Protein AF-A0A553KJ89-F1 (afdb_monomer_lite)

Radius of gyration: 24.21 Å; chains: 1; bounding box: 49×72×68 Å

Secondary structure (DSSP, 8-state):
-----HHHHHHHHHHHHS-HHHH-TTHHHHHHHH--SS--HHHHHHHHHHT-GGG-TTTSHHHHHHHHHHH---HHHHHHHHHHHHHHHHHHHHHS-TT-HHHHHHTSS-TTHHHHHHHHH-HHHHHHHHHHHHHHHHHHHHSS-B-TT--SEEEE-TT-BEEEEE-GGG-EEEE---BGGGTB---EEEEEETTEEEEEEHHHHHHHHHHHTT----TTHHHHHHHHHHHHHHHHHTPPPPSSEEEEEEE-TTTSSEEEEEEE--

Structure (mmCIF, N/CA/C/O backbone):
data_AF-A0A553KJ89-F1
#
_entry.id   AF-A0A553KJ89-F1
#
loop_
_atom_site.group_PDB
_atom_site.id
_atom_site.type_symbol
_atom_site.label_atom_id
_atom_site.label_alt_id
_atom_site.label_comp_id
_atom_site.label_asym_id
_atom_site.label_entity_id
_atom_site.label_seq_id
_atom_site.pdbx_PDB_ins_code
_atom_site.Cartn_x
_atom_site.Cartn_y
_atom_site.Cartn_z
_atom_site.occupancy
_atom_site.B_iso_or_equiv
_atom_site.auth_seq_id
_atom_site.auth_comp_id
_atom_site.auth_asym_id
_atom_site.auth_atom_id
_atom_site.pdbx_PDB_model_num
ATOM 1 N N . MET A 1 1 ? 23.022 -41.371 -9.766 1.00 32.91 1 MET A N 1
ATOM 2 C CA . MET A 1 1 ? 22.234 -40.529 -10.686 1.00 32.91 1 MET A CA 1
ATOM 3 C C . MET A 1 1 ? 20.777 -40.728 -10.302 1.00 32.91 1 MET A C 1
ATOM 5 O O . MET A 1 1 ? 20.275 -41.803 -10.598 1.00 32.91 1 MET A O 1
ATOM 9 N N . PRO A 1 2 ? 20.145 -39.833 -9.525 1.00 34.81 2 PRO A N 1
ATOM 10 C CA . PRO A 1 2 ? 18.720 -39.955 -9.252 1.00 34.81 2 PRO A CA 1
ATOM 11 C C . PRO A 1 2 ? 17.927 -39.348 -10.417 1.00 34.81 2 PRO A C 1
ATOM 13 O O . PRO A 1 2 ? 18.267 -38.271 -10.908 1.00 34.81 2 PRO A O 1
ATOM 16 N N . ASP A 1 3 ? 16.912 -40.082 -10.865 1.00 43.81 3 ASP A N 1
ATOM 17 C CA . ASP A 1 3 ? 15.979 -39.692 -11.918 1.00 43.81 3 ASP A CA 1
ATOM 18 C C . ASP A 1 3 ? 15.230 -38.408 -11.543 1.00 43.81 3 ASP A C 1
ATOM 20 O O . ASP A 1 3 ? 14.483 -38.357 -10.564 1.00 43.81 3 ASP A O 1
ATOM 24 N N . VAL A 1 4 ? 15.429 -37.371 -12.355 1.00 40.88 4 VAL A N 1
ATOM 25 C CA . VAL A 1 4 ? 14.677 -36.114 -12.314 1.00 40.88 4 VAL A CA 1
ATOM 26 C C . VAL A 1 4 ? 13.237 -36.430 -12.719 1.00 40.88 4 VAL A C 1
ATOM 28 O O . VAL A 1 4 ? 12.947 -36.740 -13.876 1.00 40.88 4 VAL A O 1
ATOM 31 N N . SER A 1 5 ? 12.337 -36.423 -11.736 1.00 43.78 5 SER A N 1
ATOM 32 C CA . SER A 1 5 ? 10.932 -36.792 -11.907 1.00 43.78 5 SER A CA 1
ATOM 33 C C . SER A 1 5 ? 10.232 -35.897 -12.944 1.00 43.78 5 SER A C 1
ATOM 35 O O . SER A 1 5 ? 10.432 -34.683 -12.984 1.00 43.78 5 SER A O 1
ATOM 37 N N . SER A 1 6 ? 9.367 -36.483 -13.782 1.00 51.34 6 SER A N 1
ATOM 38 C CA . SER A 1 6 ? 8.673 -35.769 -14.874 1.00 51.34 6 SER A CA 1
ATOM 39 C C . SER A 1 6 ? 7.827 -34.561 -14.424 1.00 51.34 6 SER A C 1
ATOM 41 O O . SER A 1 6 ? 7.509 -33.695 -15.241 1.00 51.34 6 SER A O 1
ATOM 43 N N . GLY A 1 7 ? 7.524 -34.454 -13.123 1.00 40.41 7 GLY A N 1
ATOM 44 C CA . GLY A 1 7 ? 6.861 -33.295 -12.525 1.00 40.41 7 GLY A CA 1
ATOM 45 C C . GLY A 1 7 ? 7.721 -32.027 -12.526 1.00 40.41 7 GLY A C 1
ATOM 46 O O . GLY A 1 7 ? 7.190 -30.943 -12.756 1.00 40.41 7 GLY A O 1
ATOM 47 N N . GLU A 1 8 ? 9.043 -32.142 -12.368 1.00 43.28 8 GLU A N 1
ATOM 48 C CA . GLU A 1 8 ? 9.957 -30.989 -12.417 1.00 43.28 8 GLU A CA 1
ATOM 49 C C . GLU A 1 8 ? 10.088 -30.440 -13.845 1.00 43.28 8 GLU A C 1
ATOM 51 O O . GLU A 1 8 ? 10.077 -29.228 -14.054 1.00 43.28 8 GLU A O 1
ATOM 56 N N . LEU A 1 9 ? 10.097 -31.317 -14.855 1.00 47.72 9 LEU A N 1
ATOM 57 C CA . LEU A 1 9 ? 10.074 -30.925 -16.270 1.00 47.72 9 LEU A CA 1
ATOM 58 C C . LEU A 1 9 ? 8.750 -30.252 -16.669 1.00 47.72 9 LEU A C 1
ATOM 60 O O . LEU A 1 9 ? 8.758 -29.291 -17.441 1.00 47.72 9 LEU A O 1
ATOM 64 N N . GLY A 1 10 ? 7.621 -30.715 -16.122 1.00 43.38 10 GLY A N 1
ATOM 65 C CA . GLY A 1 10 ? 6.316 -30.071 -16.292 1.00 43.38 10 GLY A CA 1
ATOM 66 C C . GLY A 1 10 ? 6.264 -28.688 -15.641 1.00 43.38 10 GLY A C 1
ATOM 67 O O . GLY A 1 10 ? 5.845 -27.724 -16.280 1.00 43.38 10 GLY A O 1
ATOM 68 N N . ALA A 1 11 ? 6.770 -28.567 -14.411 1.00 44.66 11 ALA A N 1
ATOM 69 C CA . ALA A 1 11 ? 6.865 -27.296 -13.700 1.00 44.66 11 ALA A CA 1
ATOM 70 C C . ALA A 1 11 ? 7.756 -26.293 -14.443 1.00 44.66 11 ALA A C 1
ATOM 72 O O . ALA A 1 11 ? 7.337 -25.161 -14.646 1.00 44.66 11 ALA A O 1
ATOM 73 N N . ILE A 1 12 ? 8.929 -26.702 -14.942 1.00 48.34 12 ILE A N 1
ATOM 74 C CA . ILE A 1 12 ? 9.814 -25.843 -15.754 1.00 48.34 12 ILE A CA 1
ATOM 75 C C . ILE A 1 12 ? 9.114 -25.382 -17.040 1.00 48.34 12 ILE A C 1
ATOM 77 O O . ILE A 1 12 ? 9.260 -24.230 -17.449 1.00 48.34 12 ILE A O 1
ATOM 81 N N . ARG A 1 13 ? 8.324 -26.253 -17.679 1.00 47.91 13 ARG A N 1
ATOM 82 C CA . ARG A 1 13 ? 7.550 -25.903 -18.879 1.00 47.91 13 ARG A CA 1
ATOM 83 C C . ARG A 1 13 ? 6.436 -24.899 -18.570 1.00 47.91 13 ARG A C 1
ATOM 85 O O . ARG A 1 13 ? 6.219 -23.993 -19.366 1.00 47.91 13 ARG A O 1
ATOM 92 N N . HIS A 1 14 ? 5.790 -25.012 -17.410 1.00 51.03 14 HIS A N 1
ATOM 93 C CA . HIS A 1 14 ? 4.827 -24.023 -16.926 1.00 51.03 14 HIS A CA 1
ATOM 94 C C . HIS A 1 14 ? 5.495 -22.717 -16.476 1.00 51.03 14 HIS A C 1
ATOM 96 O O . HIS A 1 14 ? 4.975 -21.652 -16.781 1.00 51.03 14 HIS A O 1
ATOM 102 N N . PHE A 1 15 ? 6.677 -22.760 -15.856 1.00 46.16 15 PHE A N 1
ATOM 103 C CA . PHE A 1 15 ? 7.457 -21.566 -15.517 1.00 46.16 15 PHE A CA 1
ATOM 104 C C . PHE A 1 15 ? 7.936 -20.802 -16.753 1.00 46.16 15 PHE A C 1
ATOM 106 O O . PHE A 1 15 ? 8.012 -19.588 -16.695 1.00 46.16 15 PHE A O 1
ATOM 113 N N . ARG A 1 16 ? 8.197 -21.475 -17.883 1.00 44.69 16 ARG A N 1
ATOM 114 C CA . ARG A 1 16 ? 8.466 -20.797 -19.166 1.00 44.69 16 ARG A CA 1
ATOM 115 C C . ARG A 1 16 ? 7.241 -20.093 -19.756 1.00 44.69 16 ARG A C 1
ATOM 117 O O . ARG A 1 16 ? 7.414 -19.179 -20.547 1.00 44.69 16 ARG A O 1
ATOM 124 N N . LEU A 1 17 ? 6.029 -20.537 -19.412 1.00 51.62 17 LEU A N 1
ATOM 125 C CA . LEU A 1 17 ? 4.780 -19.874 -19.813 1.00 51.62 17 LEU A CA 1
ATOM 126 C C . LEU A 1 17 ? 4.448 -18.686 -18.901 1.00 51.62 17 LEU A C 1
ATOM 128 O O . LEU A 1 17 ? 3.744 -17.769 -19.316 1.00 51.62 17 LEU A O 1
ATOM 132 N N . PHE A 1 18 ? 4.945 -18.698 -17.663 1.00 47.19 18 PHE A N 1
ATOM 133 C CA . PHE A 1 18 ? 4.939 -17.527 -16.801 1.00 47.19 18 PHE A CA 1
ATOM 134 C C . PHE A 1 18 ? 6.076 -16.610 -17.227 1.00 47.19 18 PHE A C 1
ATOM 136 O O . PHE A 1 18 ? 7.204 -16.785 -16.786 1.00 47.19 18 PHE A O 1
ATOM 143 N N . ASP A 1 19 ? 5.777 -15.626 -18.069 1.00 45.69 19 ASP A N 1
ATOM 144 C CA . ASP A 1 19 ? 6.703 -14.525 -18.302 1.00 45.69 19 ASP A CA 1
ATOM 145 C C . ASP A 1 19 ? 6.958 -13.818 -16.953 1.00 45.69 19 ASP A C 1
ATOM 147 O O . ASP A 1 19 ? 6.041 -13.174 -16.411 1.00 45.69 19 ASP A O 1
ATOM 151 N N . PRO A 1 20 ? 8.157 -13.966 -16.353 1.00 43.06 20 PRO A N 1
ATOM 152 C CA . PRO A 1 20 ? 8.472 -13.295 -15.103 1.00 43.06 20 PRO A CA 1
ATOM 153 C C . PRO A 1 20 ? 8.380 -11.778 -15.283 1.00 43.06 20 PRO A C 1
ATOM 155 O O . PRO A 1 20 ? 8.100 -11.090 -14.306 1.00 43.06 20 PRO A O 1
ATOM 158 N N . GLY A 1 21 ? 8.496 -11.260 -16.510 1.00 42.44 21 GLY A N 1
ATOM 159 C CA . GLY A 1 21 ? 8.278 -9.863 -16.858 1.00 42.44 21 GLY A CA 1
ATOM 160 C C . GLY A 1 21 ? 6.879 -9.385 -16.509 1.00 42.44 21 GLY A C 1
ATOM 161 O O . GLY A 1 21 ? 6.742 -8.339 -15.894 1.00 42.44 21 GLY A O 1
ATOM 162 N N . ASN A 1 22 ? 5.837 -10.184 -16.746 1.00 40.06 22 ASN A N 1
ATOM 163 C CA . ASN A 1 22 ? 4.450 -9.802 -16.446 1.00 40.06 22 ASN A CA 1
ATOM 164 C C . ASN A 1 22 ? 4.096 -9.827 -14.949 1.00 40.06 22 ASN A C 1
ATOM 166 O O . ASN A 1 22 ? 3.065 -9.292 -14.535 1.00 40.06 22 ASN A O 1
ATOM 170 N N . THR A 1 23 ? 4.934 -10.451 -14.119 1.00 40.16 23 THR A N 1
ATOM 171 C CA . THR A 1 23 ? 4.720 -10.580 -12.665 1.00 40.16 23 THR A CA 1
ATOM 172 C C . THR A 1 23 ? 5.810 -9.914 -11.818 1.00 40.16 23 THR A C 1
ATOM 174 O O . THR A 1 23 ? 5.635 -9.748 -10.607 1.00 40.16 23 THR A O 1
ATOM 177 N N . SER A 1 24 ? 6.907 -9.475 -12.439 1.00 45.75 24 SER A N 1
ATOM 178 C CA . SER A 1 24 ? 8.027 -8.791 -11.800 1.00 45.75 24 SER A CA 1
ATOM 179 C C . SER A 1 24 ? 7.659 -7.363 -11.404 1.00 45.75 24 SER A C 1
ATOM 181 O O . SER A 1 24 ? 6.956 -6.640 -12.099 1.00 45.75 24 SER A O 1
ATOM 183 N N . VAL A 1 25 ? 8.202 -6.899 -10.279 1.00 52.50 25 VAL A N 1
ATOM 184 C CA . VAL A 1 25 ? 8.129 -5.481 -9.875 1.00 52.50 25 VAL A CA 1
ATOM 185 C C . VAL A 1 25 ? 8.972 -4.592 -10.811 1.00 52.50 25 VAL A C 1
ATOM 187 O O . VAL A 1 25 ? 8.823 -3.375 -10.807 1.00 52.50 25 VAL A O 1
ATOM 190 N N . SER A 1 26 ? 9.814 -5.211 -11.642 1.00 62.53 26 SER A N 1
ATOM 191 C CA . SER A 1 26 ? 10.756 -4.595 -12.573 1.00 62.53 26 SER A CA 1
ATOM 192 C C . SER A 1 26 ? 10.464 -5.003 -14.027 1.00 62.53 26 SER A C 1
ATOM 194 O O . SER A 1 26 ? 11.392 -5.290 -14.775 1.00 62.53 26 SER A O 1
ATOM 196 N N . ILE A 1 27 ? 9.191 -5.014 -14.444 1.00 66.81 27 ILE A N 1
ATOM 197 C CA . ILE A 1 27 ? 8.757 -5.321 -15.831 1.00 66.81 27 ILE A CA 1
ATOM 198 C C . ILE A 1 27 ? 9.583 -4.549 -16.866 1.00 66.81 27 ILE A C 1
ATOM 200 O O . ILE A 1 27 ? 10.001 -5.092 -17.879 1.00 66.81 27 ILE A O 1
ATOM 204 N N . VAL A 1 28 ? 9.867 -3.275 -16.585 1.00 70.62 28 VAL A N 1
ATOM 205 C CA . VAL A 1 28 ? 10.648 -2.427 -17.490 1.00 70.62 28 VAL A CA 1
ATOM 206 C C . VAL A 1 28 ? 12.117 -2.836 -17.531 1.00 70.62 28 VAL A C 1
ATOM 208 O O . VAL A 1 28 ? 12.717 -2.806 -18.597 1.00 70.62 28 VAL A O 1
ATOM 211 N N . ASP A 1 29 ? 12.710 -3.232 -16.402 1.00 70.62 29 ASP A N 1
ATOM 212 C CA . ASP A 1 29 ? 14.097 -3.713 -16.409 1.00 70.62 29 ASP A CA 1
ATOM 213 C C . ASP A 1 29 ? 14.198 -5.056 -17.121 1.00 70.62 29 ASP A C 1
ATOM 215 O O . ASP A 1 29 ? 15.173 -5.299 -17.825 1.00 70.62 29 ASP A O 1
ATOM 219 N N . ASP A 1 30 ? 13.178 -5.899 -16.962 1.00 70.88 30 ASP A N 1
ATOM 220 C CA . ASP A 1 30 ? 13.082 -7.170 -17.659 1.00 70.88 30 ASP A CA 1
ATOM 221 C C . ASP A 1 30 ? 12.923 -6.949 -19.164 1.00 70.88 30 ASP A C 1
ATOM 223 O O . ASP A 1 30 ? 13.699 -7.491 -19.936 1.00 70.88 30 ASP A O 1
ATOM 227 N N . PHE A 1 31 ? 12.053 -6.032 -19.593 1.00 72.81 31 PHE A N 1
ATOM 228 C CA . PHE A 1 31 ? 11.966 -5.618 -20.993 1.00 72.81 31 PHE A CA 1
ATOM 229 C C . PHE A 1 31 ? 13.299 -5.050 -21.512 1.00 72.81 31 PHE A C 1
ATOM 231 O O . PHE A 1 31 ? 13.753 -5.415 -22.592 1.00 72.81 31 PHE A O 1
ATOM 238 N N . ILE A 1 32 ? 13.978 -4.185 -20.751 1.00 74.62 32 ILE A N 1
ATOM 239 C CA . ILE A 1 32 ? 15.279 -3.616 -21.145 1.00 74.62 32 ILE A CA 1
ATOM 240 C C . ILE A 1 32 ? 16.325 -4.723 -21.334 1.00 74.62 32 ILE A C 1
ATOM 242 O O . ILE A 1 32 ? 17.083 -4.699 -22.306 1.00 74.62 32 ILE A O 1
ATOM 246 N N . LEU A 1 33 ? 16.387 -5.675 -20.401 1.00 72.31 33 LEU A N 1
ATOM 247 C CA . LEU A 1 33 ? 17.417 -6.710 -20.357 1.00 72.31 33 LEU A CA 1
ATOM 248 C C . LEU A 1 33 ? 17.126 -7.896 -21.254 1.00 72.31 33 LEU A C 1
ATOM 250 O O . LEU A 1 33 ? 18.049 -8.423 -21.871 1.00 72.31 33 LEU A O 1
ATOM 254 N N . ASN A 1 34 ? 15.879 -8.337 -21.287 1.00 67.62 34 ASN A N 1
ATOM 255 C CA . ASN A 1 34 ? 15.433 -9.584 -21.885 1.00 67.62 34 ASN A CA 1
ATOM 256 C C . ASN A 1 34 ? 14.646 -9.378 -23.178 1.00 67.62 34 ASN A C 1
ATOM 258 O O . ASN A 1 34 ? 14.699 -10.258 -24.034 1.00 67.62 34 ASN A O 1
ATOM 262 N N . GLY A 1 35 ? 14.069 -8.193 -23.388 1.00 71.00 35 GLY A N 1
ATOM 263 C CA . GLY A 1 35 ? 13.145 -7.950 -24.488 1.00 71.00 35 GLY A CA 1
ATOM 264 C C . GLY A 1 35 ? 11.839 -8.685 -24.233 1.00 71.00 35 GLY A C 1
ATOM 265 O O . GLY A 1 35 ? 11.388 -8.755 -23.090 1.00 71.00 35 GLY A O 1
ATOM 266 N N . ASP A 1 36 ? 11.252 -9.243 -25.284 1.00 64.62 36 ASP A N 1
ATOM 267 C CA . ASP A 1 36 ? 10.122 -10.146 -25.132 1.00 64.62 36 ASP A CA 1
ATOM 268 C C . ASP A 1 36 ? 10.587 -11.601 -24.982 1.00 64.62 36 ASP A C 1
ATOM 270 O O . ASP A 1 36 ? 11.306 -12.134 -25.827 1.00 64.62 36 ASP A O 1
ATOM 274 N N . MET A 1 37 ? 10.172 -12.250 -23.893 1.00 61.25 37 MET A N 1
ATOM 275 C CA . MET A 1 37 ? 10.398 -13.681 -23.663 1.00 61.25 37 MET A CA 1
ATOM 276 C C . MET A 1 37 ? 9.203 -14.542 -24.103 1.00 61.25 37 MET A C 1
ATOM 278 O O . MET A 1 37 ? 9.308 -15.770 -24.096 1.00 61.25 37 MET A O 1
ATOM 282 N N . SER A 1 38 ? 8.085 -13.915 -24.487 1.00 59.66 38 SER A N 1
ATOM 283 C CA . SER A 1 38 ? 6.824 -14.578 -24.825 1.00 59.66 38 SER A CA 1
ATOM 284 C C . SER A 1 38 ? 6.649 -14.896 -26.320 1.00 59.66 38 SER A C 1
ATOM 286 O O . SER A 1 38 ? 5.862 -15.784 -26.653 1.00 59.66 38 SER A O 1
ATOM 288 N N . GLY A 1 39 ? 7.439 -14.275 -27.204 1.00 60.38 39 GLY A N 1
ATOM 289 C CA . GLY A 1 39 ? 7.447 -14.527 -28.651 1.00 60.38 39 GLY A CA 1
ATOM 290 C C . GLY A 1 39 ? 6.460 -13.671 -29.460 1.00 60.38 39 GLY A C 1
ATOM 291 O O . GLY A 1 39 ? 6.118 -14.034 -30.583 1.00 60.38 39 GLY A O 1
ATOM 292 N N . ASP A 1 40 ? 5.979 -12.569 -28.896 1.00 72.44 40 ASP A N 1
ATOM 293 C CA . ASP A 1 40 ? 5.243 -11.497 -29.555 1.00 72.44 40 ASP A CA 1
ATOM 294 C C . ASP A 1 40 ? 6.166 -10.647 -30.452 1.00 72.44 40 ASP A C 1
ATOM 296 O O . ASP A 1 40 ? 6.964 -9.813 -30.004 1.00 72.44 40 ASP A O 1
ATOM 300 N N . GLU A 1 41 ? 5.996 -10.824 -31.764 1.00 72.25 41 GLU A N 1
ATOM 301 C CA . GLU A 1 41 ? 6.756 -10.121 -32.800 1.00 72.25 41 GLU A CA 1
ATOM 302 C C . GLU A 1 41 ? 6.648 -8.590 -32.699 1.00 72.25 41 GLU A C 1
ATOM 304 O O . GLU A 1 41 ? 7.588 -7.884 -33.069 1.00 72.25 41 GLU A O 1
ATOM 309 N N . GLN A 1 42 ? 5.534 -8.043 -32.198 1.00 71.94 42 GLN A N 1
ATOM 310 C CA . GLN A 1 42 ? 5.368 -6.589 -32.084 1.00 71.94 42 GLN A CA 1
ATOM 311 C C . GLN A 1 42 ? 6.249 -6.016 -30.973 1.00 71.94 42 GLN A C 1
ATOM 313 O O . GLN A 1 42 ? 6.868 -4.960 -31.136 1.00 71.94 42 GLN A O 1
ATOM 318 N N . VAL A 1 43 ? 6.334 -6.728 -29.850 1.00 68.88 43 VAL A N 1
ATOM 319 C CA . VAL A 1 43 ? 7.137 -6.330 -28.691 1.00 68.88 43 VAL A CA 1
ATOM 320 C C . VAL A 1 43 ? 8.626 -6.512 -28.989 1.00 68.88 43 VAL A C 1
ATOM 322 O O . VAL A 1 43 ? 9.431 -5.642 -28.648 1.00 68.88 43 VAL A O 1
ATOM 325 N N . GLU A 1 44 ? 8.998 -7.579 -29.700 1.00 72.06 44 GLU A N 1
ATOM 326 C CA . GLU A 1 44 ? 10.372 -7.816 -30.158 1.00 72.06 44 GLU A CA 1
ATOM 327 C C . GLU A 1 44 ? 10.850 -6.741 -31.151 1.00 72.06 44 GLU A C 1
ATOM 329 O O . GLU A 1 44 ? 11.976 -6.235 -31.045 1.00 72.06 44 GLU A O 1
ATOM 334 N N . GLN A 1 45 ? 9.988 -6.328 -32.085 1.00 74.56 45 GLN A N 1
ATOM 335 C CA . GLN A 1 45 ? 10.280 -5.227 -33.005 1.00 74.56 45 GLN A CA 1
ATOM 336 C C . GLN A 1 45 ? 10.435 -3.896 -32.265 1.00 74.56 45 GLN A C 1
ATOM 338 O O . GLN A 1 45 ? 11.373 -3.149 -32.547 1.00 74.56 45 GLN A O 1
ATOM 343 N N . LEU A 1 46 ? 9.566 -3.608 -31.293 1.00 73.50 46 LEU A N 1
ATOM 344 C CA . LEU A 1 46 ? 9.640 -2.392 -30.483 1.00 73.50 46 LEU A CA 1
ATOM 345 C C . LEU A 1 46 ? 10.913 -2.356 -29.625 1.00 73.50 46 LEU A C 1
ATOM 347 O O . LEU A 1 46 ? 11.588 -1.327 -29.556 1.00 73.50 46 LEU A O 1
ATOM 351 N N . HIS A 1 47 ? 11.298 -3.486 -29.024 1.00 76.88 47 HIS A N 1
ATOM 352 C CA . HIS A 1 47 ? 12.574 -3.613 -28.315 1.00 76.88 47 HIS A CA 1
ATOM 353 C C . HIS A 1 47 ? 13.755 -3.366 -29.250 1.00 76.88 47 HIS A C 1
ATOM 355 O O . HIS A 1 47 ? 14.610 -2.538 -28.943 1.00 76.88 47 HIS A O 1
ATOM 361 N N . SER A 1 48 ? 13.756 -4.004 -30.421 1.00 75.81 48 SER A N 1
ATOM 362 C CA . SER A 1 48 ? 14.818 -3.864 -31.420 1.00 75.81 48 SER A CA 1
ATOM 363 C C . SER A 1 48 ? 14.939 -2.442 -31.969 1.00 75.81 48 SER A C 1
ATOM 365 O O . SER A 1 48 ? 16.041 -2.022 -32.309 1.00 75.81 48 SER A O 1
ATOM 367 N N . GLN A 1 49 ? 13.841 -1.685 -32.043 1.00 76.88 49 GLN A N 1
ATOM 368 C CA . GLN A 1 49 ? 13.853 -0.274 -32.443 1.00 76.88 49 GLN A CA 1
ATOM 369 C C . GLN A 1 49 ? 14.515 0.622 -31.386 1.00 76.88 49 GLN A C 1
ATOM 371 O O . GLN A 1 49 ? 15.336 1.467 -31.734 1.00 76.88 49 GLN A O 1
ATOM 376 N N . ILE A 1 50 ? 14.200 0.421 -30.102 1.00 71.75 50 ILE A N 1
ATOM 377 C CA . ILE A 1 50 ? 14.734 1.234 -28.992 1.00 71.75 50 ILE A CA 1
ATOM 378 C C . ILE A 1 50 ? 16.173 0.816 -28.639 1.00 71.75 50 ILE A C 1
ATOM 380 O O . ILE A 1 50 ? 17.043 1.646 -28.364 1.00 71.75 50 ILE A O 1
ATOM 384 N N . PHE A 1 51 ? 16.455 -0.484 -28.646 1.00 72.31 51 PHE A N 1
ATOM 385 C CA . PHE A 1 51 ? 17.729 -1.087 -28.246 1.00 72.31 51 PHE A CA 1
ATOM 386 C C . PHE A 1 51 ? 18.444 -1.741 -29.432 1.00 72.31 51 PHE A C 1
ATOM 388 O O . PHE A 1 51 ? 18.968 -2.851 -29.337 1.00 72.31 51 PHE A O 1
ATOM 395 N N . ASN A 1 52 ? 18.482 -1.028 -30.558 1.00 69.81 52 ASN A N 1
ATOM 396 C CA . ASN A 1 52 ? 19.201 -1.452 -31.750 1.00 69.81 52 ASN A CA 1
ATOM 397 C C . ASN A 1 52 ? 20.727 -1.547 -31.520 1.00 69.81 52 ASN A C 1
ATOM 399 O O . ASN A 1 52 ? 21.279 -1.078 -30.519 1.00 69.81 52 ASN A O 1
ATOM 403 N N . ASN A 1 53 ? 21.434 -2.137 -32.489 1.00 64.19 53 ASN A N 1
ATOM 404 C CA . ASN A 1 53 ? 22.891 -2.305 -32.429 1.00 64.19 53 ASN A CA 1
ATOM 405 C C . ASN A 1 53 ? 23.664 -0.968 -32.367 1.00 64.19 53 ASN A C 1
ATOM 407 O O . ASN A 1 53 ? 24.836 -0.978 -31.997 1.00 64.19 53 ASN A O 1
ATOM 411 N N . ASP A 1 54 ? 23.028 0.170 -32.669 1.00 60.00 54 ASP A N 1
ATOM 412 C CA . ASP A 1 54 ? 23.665 1.496 -32.646 1.00 60.00 54 ASP A CA 1
ATOM 413 C C . ASP A 1 54 ? 23.892 2.018 -31.221 1.00 60.00 54 ASP A C 1
ATOM 415 O O . ASP A 1 54 ? 24.746 2.872 -30.983 1.00 60.00 54 ASP A O 1
ATOM 419 N N . LEU A 1 55 ? 23.154 1.489 -30.241 1.00 56.97 55 LEU A N 1
ATOM 420 C CA . LEU A 1 55 ? 23.364 1.795 -28.824 1.00 56.97 55 LEU A CA 1
ATOM 421 C C . LEU A 1 55 ? 24.730 1.275 -28.338 1.00 56.97 55 LEU A C 1
ATOM 423 O O . LEU A 1 55 ? 25.315 1.799 -27.387 1.00 56.97 55 LEU A O 1
ATOM 427 N N . ASP A 1 56 ? 25.258 0.259 -29.016 1.00 58.25 56 AS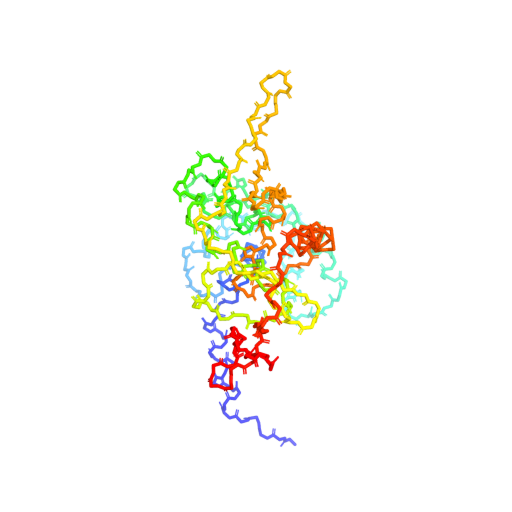P A N 1
ATOM 428 C CA . ASP A 1 56 ? 26.511 -0.400 -28.695 1.00 58.25 56 ASP A CA 1
ATOM 429 C C . ASP A 1 56 ? 27.669 0.180 -29.521 1.00 58.25 56 ASP A C 1
ATOM 431 O O . ASP A 1 56 ? 28.321 -0.503 -30.312 1.00 58.25 56 ASP A O 1
ATOM 435 N N . MET A 1 57 ? 27.970 1.465 -29.290 1.00 56.19 57 MET A N 1
ATOM 436 C CA . MET A 1 57 ? 29.131 2.172 -29.871 1.00 56.19 57 MET A CA 1
ATOM 437 C C . MET A 1 57 ? 30.488 1.502 -29.545 1.00 56.19 57 MET A C 1
ATOM 439 O O . MET A 1 57 ? 31.529 1.936 -30.031 1.00 56.19 57 MET A O 1
ATOM 443 N N . LEU A 1 58 ? 30.489 0.452 -28.713 1.00 55.75 58 LEU A N 1
ATOM 444 C CA . LEU A 1 58 ? 31.636 -0.359 -28.304 1.00 55.75 58 LEU A CA 1
ATOM 445 C C . LEU A 1 58 ? 31.575 -1.794 -28.875 1.00 55.75 58 LEU A C 1
ATOM 447 O O . LEU A 1 58 ? 31.997 -2.737 -28.209 1.00 55.75 58 LEU A O 1
ATOM 451 N N . PHE A 1 59 ? 31.073 -1.976 -30.103 1.00 58.69 59 PHE A N 1
ATOM 452 C CA . PHE A 1 59 ? 31.099 -3.260 -30.828 1.00 58.69 59 PHE A CA 1
ATOM 453 C C . PHE A 1 59 ? 30.432 -4.436 -30.084 1.00 58.69 59 PHE A C 1
ATOM 455 O O . PHE A 1 59 ? 30.994 -5.528 -29.987 1.00 58.69 59 PHE A O 1
ATOM 462 N N . GLY A 1 60 ? 29.221 -4.253 -29.558 1.00 63.25 60 GLY A N 1
ATOM 463 C CA . GLY A 1 60 ? 28.494 -5.358 -28.916 1.00 63.25 60 GLY A CA 1
ATOM 464 C C . GLY A 1 60 ? 28.863 -5.592 -27.443 1.00 63.25 60 GLY A C 1
ATOM 465 O O . GLY A 1 60 ? 28.583 -6.668 -26.909 1.00 63.25 60 GLY A O 1
ATOM 466 N N . PHE A 1 61 ? 29.499 -4.620 -26.781 1.00 69.12 61 PHE A N 1
ATOM 467 C CA . PHE A 1 61 ? 29.862 -4.655 -25.364 1.00 69.12 61 PHE A CA 1
ATOM 468 C C . PHE A 1 61 ? 28.655 -4.930 -24.459 1.00 69.12 61 PHE A C 1
ATOM 470 O O . PHE A 1 61 ? 28.699 -5.825 -23.611 1.00 69.12 61 PHE A O 1
ATOM 477 N N . PHE A 1 62 ? 27.558 -4.201 -24.651 1.00 68.50 62 PHE A N 1
ATOM 478 C CA . PHE A 1 62 ? 26.352 -4.361 -23.843 1.00 68.50 62 PHE A CA 1
ATOM 479 C C . PHE A 1 62 ? 25.626 -5.657 -24.169 1.00 68.50 62 PHE A C 1
ATOM 481 O O . PHE A 1 62 ? 25.227 -6.374 -23.252 1.00 68.50 62 PHE A O 1
ATOM 488 N N . LYS A 1 63 ? 25.537 -6.020 -25.452 1.00 71.38 63 LYS A N 1
ATOM 489 C CA . LYS A 1 63 ? 24.944 -7.300 -25.869 1.00 71.38 63 LYS A CA 1
ATOM 490 C C . LYS A 1 63 ? 25.698 -8.491 -25.273 1.00 71.38 63 LYS A C 1
ATOM 492 O O . LYS A 1 63 ? 25.087 -9.451 -24.806 1.00 71.38 63 LYS A O 1
ATOM 497 N N . LYS A 1 64 ? 27.031 -8.409 -25.225 1.00 71.38 64 LYS A N 1
ATOM 498 C CA . LYS A 1 64 ? 27.891 -9.415 -24.596 1.00 71.38 64 LYS A CA 1
ATOM 499 C C . LYS A 1 64 ? 27.669 -9.484 -23.086 1.00 71.38 64 LYS A C 1
ATOM 501 O O . LYS A 1 64 ? 27.518 -10.583 -22.568 1.00 71.38 64 LYS A O 1
ATOM 506 N N . HIS A 1 65 ? 27.603 -8.348 -22.393 1.00 70.12 65 HIS A N 1
ATOM 507 C CA . HIS A 1 65 ? 27.348 -8.322 -20.950 1.00 70.12 65 HIS A CA 1
ATOM 508 C C . HIS A 1 65 ? 25.944 -8.804 -20.571 1.00 70.12 65 HIS A C 1
ATOM 510 O O . HIS A 1 65 ? 25.807 -9.496 -19.569 1.00 70.12 65 HIS A O 1
ATOM 516 N N . ILE A 1 66 ? 24.918 -8.507 -21.373 1.00 72.25 66 ILE A N 1
ATOM 517 C CA . ILE A 1 66 ? 23.565 -9.048 -21.183 1.00 72.25 66 ILE A CA 1
ATOM 518 C C . ILE A 1 66 ? 23.573 -10.568 -21.381 1.00 72.25 66 ILE A C 1
ATOM 520 O O . ILE A 1 66 ? 23.074 -11.303 -20.534 1.00 72.25 66 ILE A O 1
ATOM 524 N N . ASN A 1 67 ? 24.189 -11.064 -22.458 1.00 71.25 67 ASN A N 1
ATOM 525 C CA . ASN A 1 67 ? 24.300 -12.505 -22.700 1.00 71.25 67 ASN A CA 1
ATOM 526 C C . ASN A 1 67 ? 25.071 -13.220 -21.588 1.00 71.25 67 ASN A C 1
ATOM 528 O O . ASN A 1 67 ? 24.677 -14.307 -21.165 1.00 71.25 67 ASN A O 1
ATOM 532 N N . LEU A 1 68 ? 26.149 -12.612 -21.094 1.00 69.75 68 LEU A N 1
ATOM 533 C CA . LEU A 1 68 ? 26.904 -13.133 -19.963 1.00 69.75 68 LEU A CA 1
ATOM 534 C C . LEU A 1 68 ? 26.064 -13.118 -18.684 1.00 69.75 68 LEU A C 1
ATOM 536 O O . LEU A 1 68 ? 25.954 -14.160 -18.061 1.00 69.75 68 LEU A O 1
ATOM 540 N N . TYR A 1 69 ? 25.355 -12.032 -18.367 1.00 70.00 69 TYR A N 1
ATOM 541 C CA . TYR A 1 69 ? 24.416 -11.974 -17.239 1.00 70.00 69 TYR A CA 1
ATOM 542 C C . TYR A 1 69 ? 23.346 -13.081 -17.289 1.00 70.00 69 TYR A C 1
ATOM 544 O O . TYR A 1 69 ? 23.049 -13.699 -16.266 1.00 70.00 69 TYR A O 1
ATOM 552 N N . ARG A 1 70 ? 22.796 -13.359 -18.481 1.00 69.25 70 ARG A N 1
ATOM 553 C CA . ARG A 1 70 ? 21.779 -14.403 -18.705 1.00 69.25 70 ARG A CA 1
ATOM 554 C C . ARG A 1 70 ? 22.327 -15.825 -18.558 1.00 69.25 70 ARG A C 1
ATOM 556 O O . ARG A 1 70 ? 21.595 -16.718 -18.152 1.00 69.25 70 ARG A O 1
ATOM 563 N N . THR A 1 71 ? 23.586 -16.052 -18.934 1.00 68.44 71 THR A N 1
ATOM 564 C CA . THR A 1 71 ? 24.188 -17.399 -18.992 1.00 68.44 71 THR A CA 1
ATOM 565 C C . THR A 1 71 ? 25.076 -17.722 -17.791 1.00 68.44 71 THR A C 1
ATOM 567 O O . THR A 1 71 ? 25.221 -18.885 -17.429 1.00 68.44 71 THR A O 1
ATOM 570 N N . HIS A 1 72 ? 25.670 -16.706 -17.169 1.00 64.88 72 HIS A N 1
ATOM 571 C CA . HIS A 1 72 ? 26.661 -16.802 -16.107 1.00 64.88 72 HIS A CA 1
ATOM 572 C C . HIS A 1 72 ? 26.329 -15.774 -15.013 1.00 64.88 72 HIS A C 1
ATOM 574 O O . HIS A 1 72 ? 26.532 -14.573 -15.165 1.00 64.88 72 HIS A O 1
ATOM 580 N N . HIS A 1 73 ? 25.847 -16.237 -13.860 1.00 60.56 73 HIS A N 1
ATOM 581 C CA . HIS A 1 73 ? 25.514 -15.377 -12.717 1.00 60.56 73 HIS A CA 1
ATOM 582 C C . HIS A 1 73 ? 26.765 -14.899 -11.947 1.00 60.56 73 HIS A C 1
ATOM 584 O O . HIS A 1 73 ? 26.924 -15.193 -10.764 1.00 60.56 73 HIS A O 1
ATOM 590 N N . ARG A 1 74 ? 27.688 -14.185 -12.604 1.00 64.50 74 ARG A N 1
ATOM 591 C CA . ARG A 1 74 ? 28.879 -13.605 -11.957 1.00 64.50 74 ARG A CA 1
ATOM 592 C C . ARG A 1 74 ? 28.581 -12.212 -11.394 1.00 64.50 74 ARG A C 1
ATOM 594 O O . ARG A 1 74 ? 28.124 -11.331 -12.118 1.00 64.50 74 ARG A O 1
ATOM 601 N N . GLU A 1 75 ? 28.888 -11.991 -10.115 1.00 59.34 75 GLU A N 1
ATOM 602 C CA . GLU A 1 75 ? 28.564 -10.745 -9.393 1.00 59.34 75 GLU A CA 1
ATOM 603 C C . GLU A 1 75 ? 29.184 -9.476 -10.005 1.00 59.34 75 GLU A C 1
ATOM 605 O O . GLU A 1 75 ? 28.579 -8.404 -9.968 1.00 59.34 75 GLU A O 1
ATOM 610 N N . ASP A 1 76 ? 30.380 -9.559 -10.589 1.00 65.00 76 ASP A N 1
ATOM 611 C CA . ASP A 1 76 ? 31.063 -8.370 -11.112 1.00 65.00 76 ASP A CA 1
ATOM 612 C C . ASP A 1 76 ? 30.446 -7.847 -12.415 1.00 65.00 76 ASP A C 1
ATOM 614 O O . ASP A 1 76 ? 30.412 -6.638 -12.651 1.00 65.00 76 ASP A O 1
ATOM 618 N N . GLU A 1 77 ? 29.868 -8.729 -13.230 1.00 65.12 77 GLU A N 1
ATOM 619 C CA . GLU A 1 77 ? 29.172 -8.349 -14.464 1.00 65.12 77 GLU A CA 1
ATOM 620 C C . GLU A 1 77 ? 27.790 -7.759 -14.167 1.00 65.12 77 GLU A C 1
ATOM 622 O O . GLU A 1 77 ? 27.369 -6.803 -14.824 1.00 65.12 77 GLU A O 1
ATOM 627 N N . GLN A 1 78 ? 27.134 -8.241 -13.106 1.00 64.19 78 GLN A N 1
ATOM 628 C CA . GLN A 1 78 ? 25.908 -7.642 -12.580 1.00 64.19 78 GLN A CA 1
ATOM 629 C C . GLN A 1 78 ? 26.138 -6.177 -12.188 1.00 64.19 78 GLN A C 1
ATOM 631 O O . GLN A 1 78 ? 25.373 -5.303 -12.592 1.00 64.19 78 GLN A O 1
ATOM 636 N N . LYS A 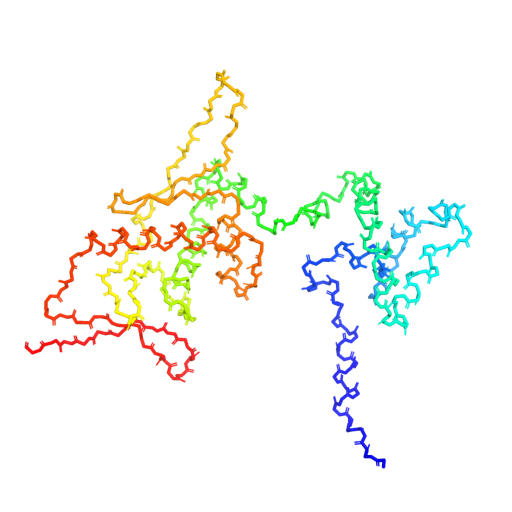1 79 ? 27.228 -5.871 -11.469 1.00 69.56 79 LYS A N 1
ATOM 637 C CA . LYS A 1 79 ? 27.554 -4.491 -11.055 1.00 69.56 79 LYS A CA 1
ATOM 638 C C . LYS A 1 79 ? 27.715 -3.548 -12.249 1.00 69.56 79 LYS A C 1
ATOM 640 O O . LYS A 1 79 ? 27.246 -2.410 -12.198 1.00 69.56 79 LYS A O 1
ATOM 645 N N . VAL A 1 80 ? 28.354 -4.008 -13.327 1.00 72.38 80 VAL A N 1
ATOM 646 C CA . VAL A 1 80 ? 28.523 -3.216 -14.556 1.00 72.38 80 VAL A CA 1
ATOM 647 C C . VAL A 1 80 ? 27.169 -2.953 -15.212 1.00 72.38 80 VAL A C 1
ATOM 649 O O . VAL A 1 80 ? 26.855 -1.804 -15.512 1.00 72.38 80 VAL A O 1
ATOM 652 N N . LEU A 1 81 ? 26.336 -3.982 -15.372 1.00 71.44 81 LEU A N 1
ATOM 653 C CA . LEU A 1 81 ? 24.997 -3.874 -15.957 1.00 71.44 81 LEU A CA 1
ATOM 654 C C . LEU A 1 81 ? 24.099 -2.905 -15.162 1.00 71.44 81 LEU A C 1
ATOM 656 O O . LEU A 1 81 ? 23.535 -1.961 -15.723 1.00 71.44 81 LEU A O 1
ATOM 660 N N . PHE A 1 82 ? 24.034 -3.073 -13.838 1.00 71.06 82 PHE A N 1
ATOM 661 C CA . PHE A 1 82 ? 23.235 -2.224 -12.950 1.00 71.06 82 PHE A CA 1
ATOM 662 C C . PHE A 1 82 ? 23.735 -0.775 -12.895 1.00 71.06 82 PHE A C 1
ATOM 664 O O . PHE A 1 82 ? 22.923 0.142 -12.768 1.00 71.06 82 PHE A O 1
ATOM 671 N N . LYS A 1 83 ? 25.040 -0.528 -13.082 1.00 75.56 83 LYS A N 1
ATOM 672 C CA . LYS A 1 83 ? 25.590 0.833 -13.216 1.00 75.56 83 LYS A CA 1
ATOM 673 C C . LYS A 1 83 ? 25.014 1.578 -14.427 1.00 75.56 83 LYS A C 1
ATOM 675 O O . LYS A 1 83 ? 24.846 2.796 -14.368 1.00 75.56 83 LYS A O 1
ATOM 680 N N . TYR A 1 84 ? 24.715 0.872 -15.518 1.00 72.38 84 TYR A N 1
ATOM 681 C CA . TYR A 1 84 ? 24.181 1.471 -16.745 1.00 72.38 84 TYR A CA 1
ATOM 682 C C . TYR A 1 84 ? 22.648 1.475 -16.821 1.00 72.38 84 TYR A C 1
ATOM 684 O O . TYR A 1 84 ? 22.099 2.256 -17.600 1.00 72.38 84 TYR A O 1
ATOM 692 N N . MET A 1 85 ? 21.949 0.713 -15.969 1.00 74.38 85 MET A N 1
ATOM 693 C CA . MET A 1 85 ? 20.477 0.670 -15.932 1.00 74.38 85 MET A CA 1
ATOM 694 C C . MET A 1 85 ? 19.779 2.034 -15.902 1.00 74.38 85 MET A C 1
ATOM 696 O O . MET A 1 85 ? 18.840 2.225 -16.677 1.00 74.38 85 MET A O 1
ATOM 700 N N . PRO A 1 86 ? 20.225 3.030 -15.112 1.00 71.75 86 PRO A N 1
ATOM 701 C CA . PRO A 1 86 ? 19.606 4.354 -15.140 1.00 71.75 86 PRO A CA 1
ATOM 702 C C . PRO A 1 86 ? 19.612 5.003 -16.533 1.00 71.75 86 PRO A C 1
ATOM 704 O O . PRO A 1 86 ? 18.678 5.721 -16.887 1.00 71.75 86 PRO A O 1
ATOM 707 N N . ARG A 1 87 ? 20.645 4.740 -17.346 1.00 75.62 87 ARG A N 1
ATOM 708 C CA . ARG A 1 87 ? 20.754 5.273 -18.712 1.00 75.62 87 ARG A CA 1
ATOM 709 C C . ARG A 1 87 ? 19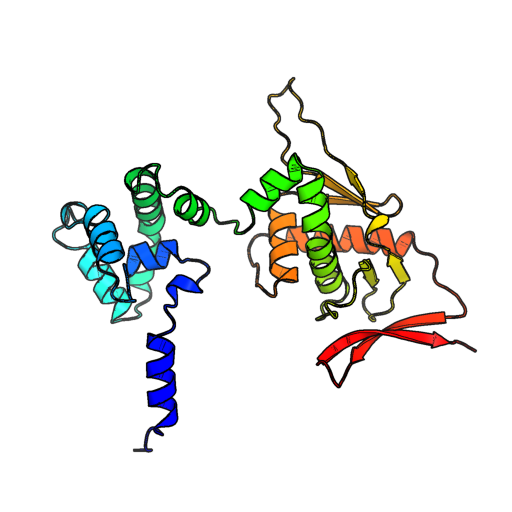.809 4.554 -19.670 1.00 75.62 87 ARG A C 1
ATOM 711 O O . ARG A 1 87 ? 19.163 5.222 -20.470 1.00 75.62 87 ARG A O 1
ATOM 718 N N . PHE A 1 88 ? 19.678 3.233 -19.551 1.00 75.69 88 PHE A N 1
ATOM 719 C CA . PHE A 1 88 ? 18.738 2.460 -20.367 1.00 75.69 88 PHE A CA 1
ATOM 720 C C . PHE A 1 88 ? 17.281 2.809 -20.064 1.00 75.69 88 PHE A C 1
ATOM 722 O O . PHE A 1 88 ? 16.516 3.055 -20.992 1.00 75.69 88 PHE A O 1
ATOM 729 N N . ARG A 1 89 ? 16.919 2.956 -18.782 1.00 75.62 89 ARG A N 1
ATOM 730 C CA . ARG A 1 89 ? 15.593 3.445 -18.365 1.00 75.62 89 ARG A CA 1
ATOM 731 C C . ARG A 1 89 ? 15.284 4.827 -18.934 1.00 75.62 89 ARG A C 1
ATOM 733 O O . ARG A 1 89 ? 14.179 5.071 -19.407 1.00 75.62 89 ARG A O 1
ATOM 740 N N . ARG A 1 90 ? 16.272 5.730 -18.927 1.00 73.25 90 ARG A N 1
ATOM 741 C CA . ARG A 1 90 ? 16.135 7.068 -19.516 1.00 73.25 90 ARG A CA 1
ATOM 742 C C . ARG A 1 90 ? 15.917 6.998 -21.028 1.00 73.25 90 ARG A C 1
ATOM 744 O O . ARG A 1 90 ? 15.041 7.696 -21.523 1.00 73.25 90 ARG A O 1
ATOM 751 N N . LYS A 1 91 ? 16.679 6.165 -21.744 1.00 76.50 91 LYS A N 1
ATOM 752 C CA . LYS A 1 91 ? 16.498 5.952 -23.189 1.00 76.50 91 LYS A CA 1
ATOM 753 C C . LYS A 1 91 ? 15.084 5.449 -23.488 1.00 76.50 91 LYS A C 1
ATOM 755 O O . LYS A 1 91 ? 14.360 6.086 -24.244 1.00 76.50 91 LYS A O 1
ATOM 760 N N . TYR A 1 92 ? 14.668 4.395 -22.785 1.00 77.25 92 TYR A N 1
ATOM 761 C CA . TYR A 1 92 ? 13.327 3.823 -22.884 1.00 77.25 92 TYR A CA 1
ATOM 762 C C . TYR A 1 92 ? 12.224 4.873 -22.674 1.00 77.25 92 TYR A C 1
ATOM 764 O O . TYR A 1 92 ? 11.314 4.985 -23.490 1.00 77.25 92 TYR A O 1
ATOM 772 N N . PHE A 1 93 ? 12.345 5.713 -21.640 1.00 73.38 93 PHE A N 1
ATOM 773 C CA . PHE A 1 93 ? 11.378 6.777 -21.347 1.00 73.38 93 PHE A CA 1
ATOM 774 C C . PHE A 1 93 ? 11.178 7.762 -22.513 1.00 73.38 93 PHE A C 1
ATOM 776 O O . PHE A 1 93 ? 10.043 8.149 -22.819 1.00 73.38 93 PHE A O 1
ATOM 783 N N . PHE A 1 94 ? 12.272 8.192 -23.148 1.00 73.50 94 PHE A N 1
ATOM 784 C CA . PHE A 1 94 ? 12.230 9.201 -24.208 1.00 73.50 94 PHE A CA 1
ATOM 785 C C . PHE A 1 94 ? 11.858 8.623 -25.576 1.00 73.50 94 PHE A C 1
ATOM 787 O O . PHE A 1 94 ? 11.208 9.322 -26.351 1.00 73.50 94 PHE A O 1
ATOM 794 N N . GLU A 1 95 ? 12.213 7.370 -25.859 1.00 76.06 95 GLU A N 1
ATOM 795 C CA . GLU A 1 95 ? 12.079 6.785 -27.200 1.00 76.06 95 GLU A CA 1
ATOM 796 C C . GLU A 1 95 ? 10.790 5.992 -27.435 1.00 76.06 95 GLU A C 1
ATOM 798 O O . GLU A 1 95 ? 10.374 5.874 -28.581 1.00 76.06 95 GLU A O 1
ATOM 803 N N . ILE A 1 96 ? 10.088 5.533 -26.390 1.00 73.81 96 ILE A N 1
ATOM 804 C CA . ILE A 1 96 ? 8.844 4.746 -26.545 1.00 73.81 96 ILE A CA 1
ATOM 805 C C . ILE A 1 96 ? 7.641 5.540 -27.113 1.00 73.81 96 ILE A C 1
ATOM 807 O O . ILE A 1 96 ? 6.543 5.014 -27.280 1.00 73.81 96 ILE A O 1
ATOM 811 N N . GLY A 1 97 ? 7.834 6.820 -27.440 1.00 64.44 97 GLY A N 1
ATOM 812 C CA . GLY A 1 97 ? 6.785 7.696 -27.958 1.00 64.44 97 GLY A CA 1
ATOM 813 C C . GLY A 1 97 ? 5.721 8.056 -26.912 1.00 64.44 97 GLY A C 1
ATOM 814 O O . G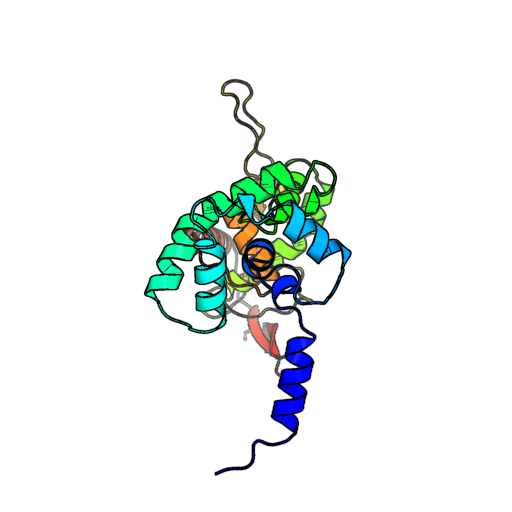LY A 1 97 ? 5.709 7.571 -25.784 1.00 64.44 97 GLY A O 1
ATOM 815 N N . SER A 1 98 ? 4.822 8.976 -27.260 1.00 61.31 98 SER A N 1
ATOM 816 C CA . SER A 1 98 ? 3.715 9.421 -26.394 1.00 61.31 98 SER A CA 1
ATOM 817 C C . SER A 1 98 ? 2.507 8.476 -26.390 1.00 61.31 98 SER A C 1
ATOM 819 O O . SER A 1 98 ? 1.556 8.715 -25.650 1.00 61.31 98 SER A O 1
ATOM 821 N N . GLN A 1 99 ? 2.524 7.426 -27.216 1.00 59.56 99 GLN A N 1
ATOM 822 C CA . GLN A 1 99 ? 1.393 6.511 -27.391 1.00 59.56 99 GLN A CA 1
ATOM 823 C C . GLN A 1 99 ? 1.338 5.398 -26.335 1.00 59.56 99 GLN A C 1
ATOM 825 O O . GLN A 1 99 ? 0.281 4.807 -26.149 1.00 59.56 99 GLN A O 1
ATOM 830 N N . VAL A 1 100 ? 2.427 5.163 -25.591 1.00 62.94 100 VAL A N 1
ATOM 831 C CA . VAL A 1 100 ? 2.489 4.153 -24.522 1.00 62.94 100 VAL A CA 1
ATOM 832 C C . VAL A 1 100 ? 2.711 4.835 -23.166 1.00 62.94 100 VAL A C 1
ATOM 834 O O . VAL A 1 100 ? 3.751 4.701 -22.522 1.00 62.94 100 VAL A O 1
ATOM 837 N N . ASN A 1 101 ? 1.743 5.654 -22.743 1.00 60.62 101 ASN A N 1
ATOM 838 C CA . ASN A 1 101 ? 1.817 6.333 -21.442 1.00 60.62 101 ASN A CA 1
ATOM 839 C C . ASN A 1 101 ? 1.893 5.329 -20.280 1.00 60.62 101 ASN A C 1
ATOM 841 O O . ASN A 1 101 ? 2.648 5.567 -19.340 1.00 60.62 101 ASN A O 1
ATOM 845 N N . ASP A 1 102 ? 1.216 4.185 -20.399 1.00 62.47 102 ASP A N 1
ATOM 846 C CA . ASP A 1 102 ? 1.142 3.150 -19.363 1.00 62.47 102 ASP A CA 1
ATOM 847 C C . ASP A 1 102 ? 2.522 2.563 -18.995 1.00 62.47 102 ASP A C 1
ATOM 849 O O . ASP A 1 102 ? 2.789 2.293 -17.827 1.00 62.47 102 ASP A O 1
ATOM 853 N N . THR A 1 103 ? 3.465 2.432 -19.937 1.00 62.94 103 THR A N 1
ATOM 854 C CA . THR A 1 103 ? 4.831 1.940 -19.644 1.00 62.94 103 THR A CA 1
ATOM 855 C C . THR A 1 103 ? 5.745 2.998 -19.041 1.00 62.94 103 THR A C 1
ATOM 857 O O . THR A 1 103 ? 6.681 2.654 -18.315 1.00 62.94 103 THR A O 1
ATOM 860 N N . ARG A 1 104 ? 5.480 4.291 -19.269 1.00 64.75 104 ARG A N 1
ATOM 861 C CA . ARG A 1 104 ? 6.176 5.370 -18.546 1.00 64.75 104 ARG A CA 1
ATOM 862 C C . ARG A 1 104 ? 5.786 5.395 -17.074 1.00 64.75 104 ARG A C 1
ATOM 864 O O . ARG A 1 104 ? 6.631 5.705 -16.237 1.00 64.75 104 ARG A O 1
ATOM 871 N N . GLU A 1 105 ? 4.549 5.022 -16.758 1.00 63.84 105 GLU A N 1
ATOM 872 C CA . GLU A 1 105 ? 4.087 4.866 -15.377 1.00 63.84 105 GLU A CA 1
ATOM 873 C C . GLU A 1 105 ? 4.885 3.781 -14.635 1.00 63.84 105 GLU A C 1
ATOM 875 O O . GLU A 1 105 ? 5.233 3.956 -13.468 1.00 63.84 105 GLU A O 1
ATOM 880 N N . LEU A 1 106 ? 5.253 2.700 -15.335 1.00 64.06 106 LEU A N 1
ATOM 881 C CA . LEU A 1 106 ? 6.024 1.573 -14.791 1.00 64.06 106 LEU A CA 1
ATOM 882 C C . LEU A 1 106 ? 7.498 1.904 -14.498 1.00 64.06 106 LEU A C 1
ATOM 884 O O . LEU A 1 106 ? 8.150 1.181 -13.747 1.00 64.06 106 LEU A O 1
ATOM 888 N N . LEU A 1 107 ? 8.038 2.988 -15.065 1.00 64.56 107 LEU A N 1
ATOM 889 C CA . LEU A 1 107 ? 9.383 3.478 -14.741 1.00 64.56 107 LEU A CA 1
ATOM 890 C C . LEU A 1 107 ? 9.445 4.202 -13.388 1.00 64.56 107 LEU A C 1
ATOM 892 O O . LEU A 1 107 ? 10.538 4.441 -12.863 1.00 64.56 107 LEU A O 1
ATOM 896 N N . ILE A 1 108 ? 8.294 4.574 -12.828 1.00 65.75 108 ILE A N 1
ATOM 897 C CA . ILE A 1 108 ? 8.211 5.201 -11.514 1.00 65.75 108 ILE A CA 1
ATOM 898 C C . ILE A 1 108 ? 8.326 4.092 -10.455 1.00 65.75 108 ILE A C 1
ATOM 900 O O . ILE A 1 108 ? 7.572 3.123 -10.498 1.00 65.75 108 ILE A O 1
ATOM 904 N N . PRO A 1 109 ? 9.202 4.225 -9.440 1.00 67.75 109 PRO A N 1
ATOM 905 C CA . PRO A 1 109 ? 9.403 3.186 -8.420 1.00 67.75 109 PRO A CA 1
ATOM 906 C C . PRO A 1 109 ? 8.188 2.971 -7.491 1.00 67.75 109 PRO A C 1
ATOM 908 O O . PRO A 1 109 ? 8.224 2.121 -6.600 1.00 67.75 109 PRO A O 1
ATOM 911 N N . TYR A 1 110 ? 7.112 3.734 -7.690 1.00 75.12 110 TYR A N 1
ATOM 912 C CA . TYR A 1 110 ? 5.881 3.715 -6.912 1.00 75.12 110 TYR A CA 1
ATOM 913 C C . TYR A 1 110 ? 4.743 3.146 -7.765 1.00 75.12 110 TYR A C 1
ATOM 915 O O . TYR A 1 110 ? 4.208 3.825 -8.641 1.00 75.12 110 TYR A O 1
ATOM 923 N N . ARG A 1 111 ? 4.334 1.907 -7.472 1.00 78.38 111 ARG A N 1
ATOM 924 C CA . ARG A 1 111 ? 3.282 1.171 -8.191 1.00 78.38 111 ARG A CA 1
ATOM 925 C C . ARG A 1 111 ? 1.937 1.884 -8.108 1.00 78.38 111 ARG A C 1
ATOM 927 O O . ARG A 1 111 ? 1.127 1.791 -9.024 1.00 78.38 111 ARG A O 1
ATOM 934 N N . TYR A 1 112 ? 1.675 2.569 -7.001 1.00 85.56 112 TYR A N 1
ATOM 935 C CA . TYR A 1 112 ? 0.406 3.238 -6.758 1.00 85.56 112 TYR A CA 1
ATOM 936 C C . TYR A 1 112 ? 0.492 4.758 -6.929 1.00 85.56 112 TYR A C 1
ATOM 938 O O . TYR A 1 112 ? -0.411 5.464 -6.482 1.00 85.56 112 TYR A O 1
ATOM 946 N N . PHE A 1 113 ? 1.518 5.274 -7.617 1.00 85.12 113 PHE A N 1
ATOM 947 C CA . PHE A 1 113 ? 1.720 6.711 -7.835 1.00 85.12 113 PHE A CA 1
ATOM 948 C C . PHE A 1 113 ? 0.490 7.418 -8.417 1.00 85.12 113 PHE A C 1
ATOM 950 O O . PHE A 1 113 ? -0.004 8.389 -7.849 1.00 85.12 113 PHE A O 1
ATOM 957 N N . TYR A 1 114 ? -0.073 6.898 -9.506 1.00 83.81 114 TYR A N 1
ATOM 958 C CA . TYR A 1 114 ? -1.235 7.520 -10.146 1.00 83.81 114 TYR A CA 1
ATOM 959 C C . TYR A 1 114 ? -2.510 7.378 -9.314 1.00 83.81 114 TYR A C 1
ATOM 961 O O . TYR A 1 114 ? -3.364 8.265 -9.334 1.00 83.81 114 TYR A O 1
ATOM 969 N N . ARG A 1 115 ? -2.634 6.304 -8.520 1.00 88.94 115 ARG A N 1
ATOM 970 C CA . ARG A 1 115 ? -3.719 6.181 -7.532 1.00 88.94 115 ARG A CA 1
ATOM 971 C C . ARG A 1 115 ? -3.576 7.229 -6.431 1.00 88.94 115 ARG A C 1
ATOM 973 O O . ARG A 1 115 ? -4.588 7.786 -6.018 1.00 88.94 115 ARG A O 1
ATOM 980 N N . PHE A 1 116 ? -2.350 7.520 -5.997 1.00 89.88 116 PHE A N 1
ATOM 981 C CA . PHE A 1 116 ? -2.064 8.575 -5.030 1.00 89.88 116 PHE A CA 1
ATOM 982 C C . PHE A 1 116 ? -2.422 9.954 -5.590 1.00 89.88 116 PHE A C 1
ATOM 984 O O . PHE A 1 116 ? -3.192 10.671 -4.961 1.00 89.88 116 PHE A O 1
ATOM 991 N N . LEU A 1 117 ? -1.957 10.292 -6.799 1.00 87.81 117 LEU A N 1
ATOM 992 C CA . LEU A 1 117 ? -2.292 11.566 -7.447 1.00 87.81 117 LEU A CA 1
ATOM 993 C C . LEU A 1 117 ? -3.804 11.762 -7.604 1.00 87.81 117 LEU A C 1
ATOM 995 O O . LEU A 1 117 ? -4.318 12.836 -7.301 1.00 87.81 117 LEU A O 1
ATOM 999 N N . LYS A 1 118 ? -4.532 10.717 -8.021 1.00 88.44 118 LYS A N 1
ATOM 1000 C CA . LYS A 1 118 ? -6.001 10.756 -8.089 1.00 88.44 118 LYS A CA 1
ATOM 1001 C C . LYS A 1 118 ? -6.615 10.983 -6.707 1.00 88.44 118 LYS A C 1
ATOM 1003 O O . LYS A 1 118 ? -7.487 11.829 -6.561 1.00 88.44 118 LYS A O 1
ATOM 1008 N N . ALA A 1 119 ? -6.133 10.283 -5.683 1.00 89.31 119 ALA A N 1
ATOM 1009 C CA . ALA A 1 119 ? -6.634 10.424 -4.318 1.00 89.31 119 ALA A CA 1
ATOM 1010 C C . ALA A 1 119 ? -6.372 11.801 -3.684 1.00 89.31 119 ALA A C 1
ATOM 1012 O O . ALA A 1 119 ? -7.098 12.185 -2.771 1.00 89.31 119 ALA A O 1
ATOM 1013 N N . LEU A 1 120 ? -5.371 12.556 -4.145 1.00 87.25 120 LEU A N 1
ATOM 1014 C CA . LEU A 1 120 ? -5.132 13.912 -3.640 1.00 87.25 120 LEU A CA 1
ATOM 1015 C C . LEU A 1 120 ? -6.250 14.887 -4.024 1.00 87.25 120 LEU A C 1
ATOM 1017 O O . LEU A 1 120 ? -6.575 15.753 -3.218 1.00 87.25 120 LEU A O 1
ATOM 1021 N N . ASN A 1 121 ? -6.840 14.711 -5.211 1.00 81.62 121 ASN A N 1
ATOM 1022 C CA . ASN A 1 121 ? -7.750 15.687 -5.818 1.00 81.62 121 ASN A CA 1
ATOM 1023 C C . ASN A 1 121 ? -9.200 15.191 -5.962 1.00 81.62 121 ASN A C 1
ATOM 1025 O O . ASN A 1 121 ? -10.090 15.990 -6.247 1.00 81.62 121 ASN A O 1
ATOM 1029 N N . ASP A 1 122 ? -9.453 13.887 -5.813 1.00 87.56 122 ASP A N 1
ATOM 1030 C CA . ASP A 1 122 ? -10.766 13.283 -6.046 1.00 87.56 122 ASP A CA 1
ATOM 1031 C C . ASP A 1 122 ? -11.294 12.519 -4.820 1.00 87.56 122 ASP A C 1
ATOM 1033 O O . ASP A 1 122 ? -10.715 11.531 -4.355 1.00 87.56 122 ASP A O 1
ATOM 1037 N N . LYS A 1 123 ? -12.470 12.937 -4.340 1.00 85.88 123 LYS A N 1
ATOM 1038 C CA . LYS A 1 123 ? -13.192 12.299 -3.231 1.00 85.88 123 LYS A CA 1
ATOM 1039 C C . LYS A 1 123 ? -13.638 10.876 -3.561 1.00 85.88 123 LYS A C 1
ATOM 1041 O O . LYS A 1 123 ? -13.664 10.029 -2.666 1.00 85.88 123 LYS A O 1
ATOM 1046 N N . GLN A 1 124 ? -13.975 10.590 -4.819 1.00 88.00 124 GLN A N 1
ATOM 1047 C CA . GLN A 1 124 ? -14.359 9.241 -5.232 1.00 88.00 124 GLN A CA 1
ATOM 1048 C C . GLN A 1 124 ? -13.145 8.310 -5.190 1.00 88.00 124 GLN A C 1
ATOM 1050 O O . GLN A 1 124 ? -13.221 7.205 -4.646 1.00 88.00 124 GLN A O 1
ATOM 1055 N N . ALA A 1 125 ? -11.995 8.776 -5.682 1.00 87.25 125 ALA A N 1
ATOM 1056 C CA . ALA A 1 125 ? -10.733 8.067 -5.525 1.00 87.25 125 ALA A CA 1
ATOM 1057 C C . ALA A 1 125 ? -10.397 7.819 -4.044 1.00 87.25 125 ALA A C 1
ATOM 1059 O O . ALA A 1 125 ? -10.070 6.682 -3.702 1.00 87.25 125 ALA A O 1
ATOM 1060 N N . GLN A 1 126 ? -10.552 8.819 -3.161 1.00 87.81 126 GLN A N 1
ATOM 1061 C CA . GLN A 1 126 ? -10.364 8.676 -1.705 1.00 87.81 126 GLN A CA 1
ATOM 1062 C C . GLN A 1 126 ? -11.285 7.615 -1.085 1.00 87.81 126 GLN A C 1
ATOM 1064 O O . GLN A 1 126 ? -10.861 6.841 -0.226 1.00 87.81 126 GLN A O 1
ATOM 1069 N N . TYR A 1 127 ? -12.546 7.550 -1.518 1.00 86.50 127 TYR A N 1
ATOM 1070 C CA . TYR A 1 127 ? -13.481 6.516 -1.077 1.00 86.50 127 TYR A CA 1
ATOM 1071 C C . TYR A 1 127 ? -13.001 5.116 -1.484 1.00 86.50 127 TYR A C 1
ATOM 1073 O O . TYR A 1 127 ? -12.934 4.219 -0.642 1.00 86.50 127 TYR A O 1
ATOM 1081 N N . ASN A 1 128 ? -12.571 4.951 -2.738 1.00 87.81 128 ASN A N 1
ATOM 1082 C CA . ASN A 1 128 ? -12.118 3.666 -3.274 1.00 87.81 128 ASN A CA 1
ATOM 1083 C C . ASN A 1 128 ? -10.850 3.142 -2.582 1.00 87.81 128 ASN A C 1
ATOM 1085 O O . ASN A 1 128 ? -10.741 1.948 -2.312 1.00 87.81 128 ASN A O 1
ATOM 1089 N N . ILE A 1 129 ? -9.889 4.016 -2.265 1.00 90.25 129 ILE A N 1
ATOM 1090 C CA . ILE A 1 129 ? -8.643 3.613 -1.584 1.00 90.25 129 ILE A CA 1
ATOM 1091 C C . ILE A 1 129 ? -8.834 3.356 -0.086 1.00 90.25 129 ILE A C 1
ATOM 1093 O O . ILE A 1 129 ? -7.963 2.767 0.548 1.00 90.25 129 ILE A O 1
ATOM 1097 N N . ARG A 1 130 ? -9.946 3.805 0.507 1.00 89.75 130 ARG A N 1
ATOM 1098 C CA . ARG A 1 130 ? -10.155 3.759 1.958 1.00 89.75 130 ARG A CA 1
ATOM 1099 C C . ARG A 1 130 ? -10.086 2.337 2.502 1.00 89.75 130 ARG A C 1
ATOM 1101 O O . ARG A 1 130 ? -9.439 2.106 3.518 1.00 89.75 130 ARG A O 1
ATOM 1108 N N . LYS A 1 131 ? -10.721 1.389 1.809 1.00 88.19 131 LYS A N 1
ATOM 1109 C CA . LYS A 1 131 ? -10.717 -0.027 2.196 1.00 88.19 131 LYS A CA 1
ATOM 1110 C C . LYS A 1 131 ? -9.305 -0.618 2.144 1.00 88.19 131 LYS A C 1
ATOM 1112 O O . LYS A 1 131 ? -8.910 -1.326 3.067 1.00 88.19 131 LYS A O 1
ATOM 1117 N N . ASP A 1 132 ? -8.536 -0.272 1.113 1.00 90.19 132 ASP A N 1
ATOM 1118 C CA . ASP A 1 132 ? -7.147 -0.717 0.966 1.00 90.19 132 ASP A CA 1
ATOM 1119 C C . ASP A 1 132 ? -6.272 -0.154 2.095 1.00 90.19 132 ASP A C 1
ATOM 1121 O O . ASP A 1 132 ? -5.504 -0.893 2.706 1.00 90.19 132 ASP A O 1
ATOM 1125 N N . LEU A 1 133 ? -6.429 1.132 2.430 1.00 91.44 133 LEU A N 1
ATOM 1126 C CA . LEU A 1 133 ? -5.697 1.763 3.530 1.00 91.44 133 LEU A CA 1
ATOM 1127 C C . LEU A 1 133 ? -6.028 1.128 4.885 1.00 91.44 133 LEU A C 1
ATOM 1129 O O . LEU A 1 133 ? -5.111 0.839 5.648 1.00 91.44 133 LEU A O 1
ATOM 1133 N N . ILE A 1 134 ? -7.307 0.864 5.170 1.00 92.00 134 ILE A N 1
ATOM 1134 C CA . ILE A 1 134 ? -7.730 0.173 6.400 1.00 92.00 134 ILE A CA 1
ATOM 1135 C C . ILE A 1 134 ? -7.116 -1.227 6.462 1.00 92.00 134 ILE A C 1
ATOM 1137 O O . ILE A 1 134 ? -6.564 -1.607 7.490 1.00 92.00 134 ILE A O 1
ATOM 1141 N N . SER A 1 135 ? -7.147 -1.979 5.359 1.00 90.50 135 SER A N 1
ATOM 1142 C CA . SER A 1 135 ? -6.540 -3.312 5.303 1.00 90.50 135 SER A CA 1
ATOM 1143 C C . SER A 1 135 ? -5.026 -3.264 5.550 1.00 90.50 135 SER A C 1
ATOM 1145 O O . SER A 1 135 ? -4.497 -4.080 6.307 1.00 90.50 135 SER A O 1
ATOM 1147 N N . GLY A 1 136 ? -4.334 -2.279 4.969 1.00 89.94 136 GLY A N 1
ATOM 1148 C CA . GLY A 1 136 ? -2.915 -2.030 5.216 1.00 89.94 136 GLY A CA 1
ATOM 1149 C C . GLY A 1 136 ? -2.628 -1.698 6.682 1.00 89.94 136 GLY A C 1
ATOM 1150 O O . GLY A 1 136 ? -1.746 -2.307 7.286 1.00 89.94 136 GLY A O 1
ATOM 1151 N N . LEU A 1 137 ? -3.410 -0.793 7.279 1.00 92.94 137 LEU A N 1
ATOM 1152 C CA . LEU A 1 137 ? -3.285 -0.412 8.689 1.00 92.94 137 LEU A CA 1
ATOM 1153 C C . LEU A 1 137 ? -3.546 -1.597 9.624 1.00 92.94 137 LEU A C 1
ATOM 1155 O O . LEU A 1 137 ? -2.725 -1.854 10.496 1.00 92.94 137 LEU A O 1
ATOM 1159 N N . ASN A 1 138 ? -4.610 -2.376 9.404 1.00 92.38 138 ASN A N 1
ATOM 1160 C CA . ASN A 1 138 ? -4.931 -3.560 10.211 1.00 92.38 138 ASN A CA 1
ATOM 1161 C C . ASN A 1 138 ? -3.796 -4.593 10.194 1.00 92.38 138 ASN A C 1
ATOM 1163 O O . ASN A 1 138 ? -3.452 -5.165 11.232 1.00 92.38 138 ASN A O 1
ATOM 1167 N N . ARG A 1 139 ? -3.177 -4.815 9.027 1.00 89.81 139 ARG A N 1
ATOM 1168 C CA . ARG A 1 139 ? -2.018 -5.711 8.888 1.00 89.81 139 ARG A CA 1
ATOM 1169 C C . ARG A 1 139 ? -0.798 -5.197 9.645 1.00 89.81 139 ARG A C 1
ATOM 1171 O O . ARG A 1 139 ? -0.097 -5.994 10.258 1.00 89.81 139 ARG A O 1
ATOM 1178 N N . ILE A 1 140 ? -0.549 -3.888 9.640 1.00 90.38 140 ILE A N 1
ATOM 1179 C CA . ILE A 1 140 ? 0.578 -3.295 10.377 1.00 90.38 140 ILE A CA 1
ATOM 1180 C C . ILE A 1 140 ? 0.313 -3.303 11.884 1.00 90.38 140 ILE A C 1
ATOM 1182 O O . ILE A 1 140 ? 1.190 -3.682 12.657 1.00 90.38 140 ILE A O 1
ATOM 1186 N N . PHE A 1 141 ? -0.894 -2.927 12.308 1.00 92.81 141 PHE A N 1
ATOM 1187 C CA . PHE A 1 141 ? -1.270 -2.837 13.717 1.00 92.81 141 PHE A CA 1
ATOM 1188 C C . PHE A 1 141 ? -1.187 -4.193 14.416 1.00 92.81 141 PHE A C 1
ATOM 1190 O O . PHE A 1 141 ? -0.612 -4.276 15.501 1.00 92.81 141 PHE A O 1
ATOM 1197 N N . SER A 1 142 ? -1.700 -5.242 13.765 1.00 89.38 142 SER A N 1
ATOM 1198 C CA . SER A 1 142 ? -1.665 -6.616 14.277 1.00 89.38 142 SER A CA 1
ATOM 1199 C C . SER A 1 142 ? -0.352 -7.348 13.984 1.00 89.38 142 SER A C 1
ATOM 1201 O O . SER A 1 142 ? -0.031 -8.316 14.666 1.00 89.38 142 SER A O 1
ATOM 1203 N N . LYS A 1 143 ? 0.408 -6.933 12.958 1.00 88.00 143 LYS A N 1
ATOM 1204 C CA . LYS A 1 143 ? 1.508 -7.714 12.350 1.00 88.00 143 LYS A CA 1
ATOM 1205 C C . LYS A 1 143 ? 1.065 -9.112 11.884 1.00 88.00 143 LYS A C 1
ATOM 1207 O O . LYS A 1 143 ? 1.890 -10.020 11.768 1.00 88.00 143 LYS A O 1
ATOM 1212 N N . LYS A 1 144 ? -0.235 -9.302 11.633 1.00 87.81 144 LYS A N 1
ATOM 1213 C CA . LYS A 1 144 ? -0.861 -10.563 11.219 1.00 87.81 144 LYS A CA 1
ATOM 1214 C C . LYS A 1 144 ? -1.687 -10.375 9.947 1.00 87.81 144 LYS A C 1
ATOM 1216 O O . LYS A 1 144 ? -2.027 -9.262 9.546 1.00 87.81 144 LYS A O 1
ATOM 1221 N N . LEU A 1 145 ? -2.022 -11.490 9.300 1.00 85.56 145 LEU A N 1
ATOM 1222 C CA . LEU A 1 145 ? -2.943 -11.505 8.167 1.00 85.56 145 LEU A CA 1
ATOM 1223 C C . LEU A 1 145 ? -4.382 -11.461 8.682 1.00 85.56 145 LEU A C 1
ATOM 1225 O O . LEU A 1 145 ? -4.956 -12.492 9.010 1.00 85.56 145 LEU A O 1
ATOM 1229 N N . VAL A 1 146 ? -4.948 -10.259 8.763 1.00 86.75 146 VAL A N 1
ATOM 1230 C CA . VAL A 1 146 ? -6.358 -10.046 9.123 1.00 86.75 146 VAL A CA 1
ATOM 1231 C C . VAL A 1 146 ? -7.259 -10.359 7.927 1.00 86.75 146 VAL A C 1
ATOM 1233 O O . VAL A 1 146 ? -6.890 -10.076 6.778 1.00 86.75 146 VAL A O 1
ATOM 1236 N N . SER A 1 147 ? -8.434 -10.932 8.194 1.00 84.94 147 SER A N 1
ATOM 1237 C CA . SER A 1 147 ? -9.424 -11.235 7.159 1.00 84.94 147 SER A CA 1
ATOM 1238 C C . SER A 1 147 ? -9.810 -9.998 6.337 1.00 84.94 147 SER A C 1
ATOM 1240 O O . SER A 1 147 ? -9.966 -8.894 6.855 1.00 84.94 147 SER A O 1
ATOM 1242 N N . LYS A 1 148 ? -10.015 -10.188 5.026 1.00 81.00 148 LYS A N 1
ATOM 1243 C CA . LYS A 1 148 ? -10.503 -9.132 4.118 1.00 81.00 148 LYS A CA 1
ATOM 1244 C C . LYS A 1 148 ? -11.998 -8.826 4.293 1.00 81.00 148 LYS A C 1
ATOM 1246 O O . LYS A 1 148 ? -12.471 -7.840 3.719 1.00 81.00 148 LYS A O 1
ATOM 1251 N N . SER A 1 149 ? -12.735 -9.670 5.025 1.00 82.38 149 SER A N 1
ATOM 1252 C CA . SER A 1 149 ? -14.116 -9.387 5.442 1.00 82.38 149 SER A CA 1
ATOM 1253 C C . SER A 1 149 ? -14.174 -8.203 6.403 1.00 82.38 149 SER A C 1
ATOM 1255 O O . SER A 1 149 ? -15.144 -7.447 6.378 1.00 82.38 149 SER A O 1
ATOM 1257 N N . GLU A 1 150 ? -13.109 -7.994 7.181 1.00 84.81 150 GLU A N 1
ATOM 1258 C CA . GLU A 1 150 ? -13.023 -6.900 8.135 1.00 84.81 150 GLU A CA 1
ATOM 1259 C C . GLU A 1 150 ? -12.842 -5.568 7.411 1.00 84.81 150 GLU A C 1
ATOM 1261 O O . GLU A 1 150 ? -11.800 -5.263 6.826 1.00 84.81 150 GLU A O 1
ATOM 1266 N N . THR A 1 151 ? -13.901 -4.762 7.442 1.00 85.81 151 THR A N 1
ATOM 1267 C CA . THR A 1 151 ? -13.922 -3.414 6.852 1.00 85.81 151 THR A CA 1
ATOM 1268 C C . THR A 1 151 ? -13.648 -2.317 7.875 1.00 85.81 151 THR A C 1
ATOM 1270 O O . THR A 1 151 ? -13.500 -1.152 7.505 1.00 85.81 151 THR A O 1
ATOM 1273 N N . GLN A 1 152 ? -13.593 -2.677 9.156 1.00 91.75 152 GLN A N 1
ATOM 1274 C CA . GLN A 1 152 ? -13.321 -1.765 10.256 1.00 91.75 152 GLN A CA 1
ATOM 1275 C C . GLN A 1 152 ? -11.813 -1.653 10.491 1.00 91.75 152 GLN A C 1
ATOM 1277 O O . GLN A 1 152 ? -11.062 -2.605 10.284 1.00 91.75 152 GLN A O 1
ATOM 1282 N N . LEU A 1 153 ? -11.367 -0.477 10.926 1.00 91.69 153 LEU A N 1
ATOM 1283 C CA . LEU A 1 153 ? -10.013 -0.275 11.424 1.00 91.69 153 LEU A CA 1
ATOM 1284 C C . LEU A 1 153 ? -9.952 -0.808 12.859 1.00 91.69 153 LEU A C 1
ATOM 1286 O O . LEU A 1 153 ? -10.616 -0.278 13.748 1.00 91.69 153 LEU A O 1
ATOM 1290 N N . LEU A 1 154 ? -9.172 -1.863 13.060 1.00 92.44 154 LEU A N 1
ATOM 1291 C CA . LEU A 1 154 ? -9.014 -2.541 14.340 1.00 92.44 154 LEU A CA 1
ATOM 1292 C C . LEU A 1 154 ? -7.789 -1.972 15.045 1.00 92.44 154 LEU A C 1
ATOM 1294 O O . LEU A 1 154 ? -6.660 -2.204 14.616 1.00 92.44 154 LEU A O 1
ATOM 1298 N N . VAL A 1 155 ? -8.004 -1.225 16.123 1.00 92.00 155 VAL A N 1
ATOM 1299 C CA . VAL A 1 155 ? -6.928 -0.655 16.938 1.00 92.00 155 VAL A CA 1
ATOM 1300 C C . VAL A 1 155 ? -6.451 -1.720 17.915 1.00 92.00 155 VAL A C 1
ATOM 1302 O O . VAL A 1 155 ? -7.153 -2.059 18.865 1.00 92.00 155 VAL A O 1
ATOM 1305 N N . VAL A 1 156 ? -5.270 -2.274 17.643 1.00 92.12 156 VAL A N 1
ATOM 1306 C CA . VAL A 1 156 ? -4.781 -3.497 18.286 1.00 92.12 156 VAL A CA 1
ATOM 1307 C C . VAL A 1 156 ? -3.463 -3.245 19.018 1.00 92.12 156 VAL A C 1
ATOM 1309 O O . VAL A 1 156 ? -2.549 -2.611 18.475 1.00 92.12 156 VAL A O 1
ATOM 1312 N N . ASN A 1 157 ? -3.343 -3.761 20.241 1.00 88.94 157 ASN A N 1
ATOM 1313 C CA . ASN A 1 157 ? -2.097 -3.707 21.008 1.00 88.94 157 ASN A CA 1
ATOM 1314 C C . ASN A 1 157 ? -1.135 -4.860 20.649 1.00 88.94 157 ASN A C 1
ATOM 1316 O O . ASN A 1 157 ? -1.372 -5.646 19.735 1.00 88.94 157 ASN A O 1
ATOM 1320 N N . GLU A 1 158 ? -0.004 -4.967 21.345 1.00 86.25 158 GLU A N 1
ATOM 1321 C CA . GLU A 1 158 ? 0.994 -6.012 21.062 1.00 86.25 158 GLU A CA 1
ATOM 1322 C C . GLU A 1 158 ? 0.499 -7.437 21.363 1.00 86.25 158 GLU A C 1
ATOM 1324 O O . GLU A 1 158 ? 0.996 -8.398 20.778 1.00 86.25 158 GLU A O 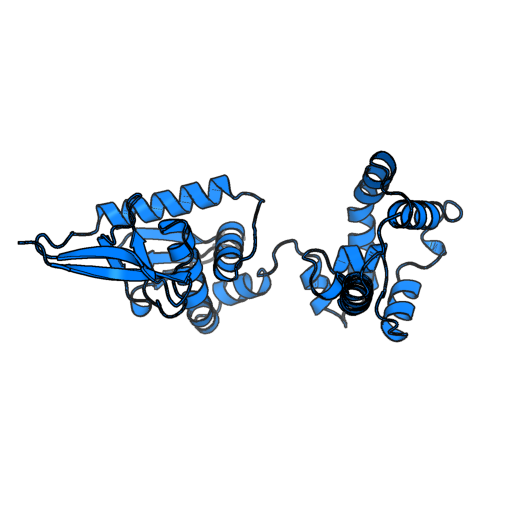1
ATOM 1329 N N . HIS A 1 159 ? -0.516 -7.570 22.219 1.00 88.12 159 HIS A N 1
ATOM 1330 C CA . HIS A 1 159 ? -1.135 -8.836 22.613 1.00 88.12 159 HIS A CA 1
ATOM 1331 C C . HIS A 1 159 ? -2.354 -9.206 21.764 1.00 88.12 159 HIS A C 1
ATOM 1333 O O . HIS A 1 159 ? -3.097 -10.112 22.127 1.00 88.12 159 HIS A O 1
ATOM 1339 N N . LEU A 1 160 ? -2.561 -8.526 20.632 1.00 90.12 160 LEU A N 1
ATOM 1340 C CA . LEU A 1 160 ? -3.698 -8.739 19.735 1.00 90.12 160 LEU A CA 1
ATOM 1341 C C . LEU A 1 160 ? -5.071 -8.383 20.331 1.00 90.12 160 LEU A C 1
ATOM 1343 O O . LEU A 1 160 ? -6.097 -8.690 19.728 1.00 90.12 160 LEU A O 1
ATOM 1347 N N . MET A 1 161 ? -5.109 -7.678 21.461 1.00 90.00 161 MET A N 1
ATOM 1348 C CA . MET A 1 161 ? -6.347 -7.135 22.014 1.00 90.00 161 MET A CA 1
ATOM 1349 C C . MET A 1 161 ? -6.799 -5.925 21.199 1.00 90.00 161 MET A C 1
ATOM 1351 O O . MET A 1 161 ? -6.012 -5.014 20.928 1.00 90.00 161 MET A O 1
ATOM 1355 N N . ILE A 1 162 ? -8.073 -5.930 20.817 1.00 91.12 162 ILE A N 1
ATOM 1356 C CA . ILE A 1 162 ? -8.745 -4.849 20.108 1.00 91.12 162 ILE A CA 1
ATOM 1357 C C . ILE A 1 162 ? -9.269 -3.862 21.152 1.00 91.12 162 ILE A C 1
ATOM 1359 O O . ILE A 1 162 ? -10.197 -4.164 21.893 1.00 91.12 162 ILE A O 1
ATOM 1363 N N . HIS A 1 163 ? -8.677 -2.672 21.185 1.00 88.94 163 HIS A N 1
ATOM 1364 C CA . HIS A 1 163 ? -9.137 -1.571 22.030 1.00 88.94 163 HIS A CA 1
ATOM 1365 C C . HIS A 1 163 ? -10.331 -0.837 21.418 1.00 88.94 163 HIS A C 1
ATOM 1367 O O . HIS A 1 163 ? -11.190 -0.325 22.125 1.00 88.94 163 HIS A O 1
ATOM 1373 N N . GLN A 1 164 ? -10.375 -0.754 20.088 1.00 88.94 164 GLN A N 1
ATOM 1374 C CA . GLN A 1 164 ? -11.447 -0.072 19.381 1.00 88.94 164 GLN A CA 1
ATOM 1375 C C . GLN A 1 164 ? -11.608 -0.637 17.971 1.00 88.94 164 GLN A C 1
ATOM 1377 O O . GLN A 1 164 ? -10.624 -0.834 17.254 1.00 88.94 164 GLN A O 1
ATOM 1382 N N . ALA A 1 165 ? -12.856 -0.840 17.552 1.00 90.12 165 ALA A N 1
ATOM 1383 C CA . ALA A 1 165 ? -13.210 -1.149 16.174 1.00 90.12 165 ALA A CA 1
ATOM 1384 C C . ALA A 1 165 ? -13.865 0.079 15.529 1.00 90.12 165 ALA A C 1
ATOM 1386 O O . ALA A 1 165 ? -14.941 0.529 15.921 1.00 90.12 165 ALA A O 1
ATOM 1387 N N . ILE A 1 166 ? -13.184 0.666 14.549 1.00 90.19 166 ILE A N 1
ATOM 1388 C CA . ILE A 1 166 ? -13.545 1.958 13.973 1.00 90.19 166 ILE A CA 1
ATOM 1389 C C . ILE A 1 166 ? -14.146 1.742 12.584 1.00 90.19 166 ILE A C 1
ATOM 1391 O O . ILE A 1 166 ? -13.495 1.226 11.675 1.00 90.19 166 ILE A O 1
ATOM 1395 N N . SER A 1 167 ? -15.398 2.163 12.390 1.00 87.94 167 SER A N 1
ATOM 1396 C CA . SER A 1 167 ? -16.076 2.021 11.097 1.00 87.94 167 SER A CA 1
ATOM 1397 C C . SER A 1 167 ? -15.391 2.837 10.001 1.00 87.94 167 SER A C 1
ATOM 1399 O O . SER A 1 167 ? -15.018 3.992 10.217 1.00 87.94 167 SER A O 1
ATOM 1401 N N . HIS A 1 168 ? -15.320 2.285 8.788 1.00 84.69 168 HIS A N 1
ATOM 1402 C CA . HIS A 1 168 ? -14.754 2.969 7.625 1.00 84.69 168 HIS A CA 1
ATOM 1403 C C . HIS A 1 168 ? -15.395 4.342 7.346 1.00 84.69 168 HIS A C 1
ATOM 1405 O O . HIS A 1 168 ? -14.742 5.215 6.777 1.00 84.69 168 HIS A O 1
ATOM 1411 N N . SER A 1 169 ? -16.651 4.576 7.741 1.00 83.62 169 SER A N 1
ATOM 1412 C CA . SER A 1 169 ? -17.330 5.867 7.561 1.00 83.62 169 SER A CA 1
ATOM 1413 C C . SER A 1 169 ? -16.746 6.986 8.431 1.00 83.62 169 SER A C 1
ATOM 1415 O O . SER A 1 169 ? -16.772 8.150 8.032 1.00 83.62 169 SER A O 1
ATOM 1417 N N . SER A 1 170 ? -16.176 6.640 9.587 1.00 85.44 170 SER A N 1
ATOM 1418 C CA . SER A 1 170 ? -15.579 7.596 10.527 1.00 85.44 170 SER A CA 1
ATOM 1419 C C . SER A 1 170 ? -14.183 8.077 10.109 1.00 85.44 170 SER A C 1
ATOM 1421 O O . SER A 1 170 ? -13.739 9.131 10.566 1.00 85.44 170 SER A O 1
ATOM 1423 N N . LEU A 1 171 ? -13.524 7.361 9.187 1.00 86.81 171 LEU A N 1
ATOM 1424 C CA . LEU A 1 171 ? -12.265 7.783 8.577 1.00 86.81 171 LEU A CA 1
ATOM 1425 C C . LEU A 1 171 ? -12.514 8.972 7.639 1.00 86.81 171 LEU A C 1
ATOM 1427 O O . LEU A 1 171 ? -13.180 8.841 6.605 1.00 86.81 171 LEU A O 1
ATOM 1431 N N . LYS A 1 172 ? -11.964 10.139 7.984 1.00 89.12 172 LYS A N 1
ATOM 1432 C CA . LYS A 1 172 ? -12.084 11.370 7.190 1.00 89.12 172 LYS A CA 1
ATOM 1433 C C . LYS A 1 172 ? -10.759 11.703 6.519 1.00 89.12 172 LYS A C 1
ATOM 1435 O O . LYS A 1 172 ? -9.717 11.710 7.165 1.00 89.12 172 LYS A O 1
ATOM 1440 N N . PHE A 1 173 ? -10.815 12.031 5.234 1.00 87.88 173 PHE A N 1
ATOM 1441 C CA . PHE A 1 173 ? -9.674 12.554 4.492 1.00 87.88 173 PHE A CA 1
ATOM 1442 C C . PHE A 1 173 ? -9.705 14.078 4.587 1.00 87.88 173 PHE A C 1
ATOM 1444 O O . PHE A 1 173 ? -10.694 14.717 4.228 1.00 87.88 173 PHE A O 1
ATOM 1451 N N . LYS A 1 174 ? -8.638 14.653 5.132 1.00 87.00 174 LYS A N 1
ATOM 1452 C CA . LYS A 1 174 ? -8.397 16.090 5.192 1.00 87.00 174 LYS A CA 1
ATOM 1453 C C . LYS A 1 174 ? -7.347 16.439 4.150 1.00 87.00 174 LYS A C 1
ATOM 1455 O O . LYS A 1 174 ? -6.189 16.038 4.257 1.00 87.00 174 LYS A O 1
ATOM 1460 N N . GLU A 1 175 ? -7.766 17.188 3.145 1.00 79.69 175 GLU A N 1
ATOM 1461 C CA . GLU A 1 175 ? -6.870 17.722 2.128 1.00 79.69 175 GLU A CA 1
ATOM 1462 C C . GLU A 1 175 ? -6.084 18.897 2.710 1.00 79.69 175 GLU A C 1
ATOM 1464 O O . GLU A 1 175 ? -6.646 19.785 3.360 1.00 79.69 175 GLU A O 1
ATOM 1469 N N . ILE A 1 176 ? -4.771 18.892 2.490 1.00 78.06 176 ILE A N 1
ATOM 1470 C CA . ILE A 1 176 ? -3.931 20.049 2.782 1.00 78.06 176 ILE A CA 1
ATOM 1471 C C . ILE A 1 176 ? -3.921 20.879 1.510 1.00 78.06 176 ILE A C 1
ATOM 1473 O O . ILE A 1 176 ? -3.369 20.448 0.501 1.00 78.06 176 ILE A O 1
ATOM 1477 N N . LYS A 1 177 ? -4.563 22.050 1.549 1.00 71.19 177 LYS A N 1
ATOM 1478 C CA . LYS A 1 177 ? -4.575 22.948 0.395 1.00 71.19 177 LYS A CA 1
ATOM 1479 C C . LYS A 1 177 ? -3.144 23.323 0.021 1.00 71.19 177 LYS A C 1
ATOM 1481 O O . LYS A 1 177 ? -2.322 23.595 0.900 1.00 71.19 177 LYS A O 1
ATOM 1486 N N . GLY A 1 178 ? -2.883 23.332 -1.285 1.00 69.69 178 GLY A N 1
ATOM 1487 C CA . GLY A 1 178 ? -1.676 23.923 -1.839 1.00 69.69 178 GLY A CA 1
ATOM 1488 C C . GLY A 1 178 ? -1.530 25.369 -1.377 1.00 69.69 178 GLY A C 1
ATOM 1489 O O . GLY A 1 178 ? -2.508 26.041 -1.036 1.00 69.69 178 GLY A O 1
ATOM 1490 N N . ARG A 1 179 ? -0.284 25.813 -1.307 1.00 74.56 179 ARG A N 1
ATOM 1491 C CA . ARG A 1 179 ? 0.058 27.180 -0.942 1.00 74.56 179 ARG A CA 1
ATOM 1492 C C . ARG A 1 179 ? 0.615 27.860 -2.179 1.00 74.56 179 ARG A C 1
ATOM 1494 O O . ARG A 1 179 ? 1.777 27.652 -2.526 1.00 74.56 179 ARG A O 1
ATOM 1501 N N . ASP A 1 180 ? -0.237 28.647 -2.827 1.00 70.94 180 ASP A N 1
ATOM 1502 C CA . ASP A 1 180 ? 0.096 29.381 -4.054 1.00 70.94 180 ASP A CA 1
ATOM 1503 C C . ASP A 1 180 ? 1.165 30.457 -3.806 1.00 70.94 180 ASP A C 1
ATOM 1505 O O . ASP A 1 180 ? 1.833 30.902 -4.729 1.00 70.94 180 ASP A O 1
ATOM 1509 N N . ASP A 1 181 ? 1.364 30.861 -2.549 1.00 76.06 181 ASP A N 1
ATOM 1510 C CA . ASP A 1 181 ? 2.364 31.852 -2.159 1.00 76.06 181 ASP A CA 1
ATOM 1511 C C . ASP A 1 181 ? 3.806 31.317 -2.166 1.00 76.06 181 ASP A C 1
ATOM 1513 O O . ASP A 1 181 ? 4.750 32.103 -2.178 1.00 76.06 181 ASP A O 1
ATOM 1517 N N . ILE A 1 182 ? 3.983 29.994 -2.159 1.00 77.50 182 ILE A N 1
ATOM 1518 C CA . ILE A 1 182 ? 5.296 29.330 -2.171 1.00 77.50 182 ILE A CA 1
ATOM 1519 C C . ILE A 1 182 ? 5.389 28.237 -3.249 1.00 77.50 182 ILE A C 1
ATOM 1521 O O . ILE A 1 182 ? 6.205 27.326 -3.115 1.00 77.50 182 ILE A O 1
ATOM 1525 N N . ASP A 1 183 ? 4.530 28.289 -4.276 1.00 70.75 183 ASP A N 1
ATOM 1526 C CA . ASP A 1 183 ? 4.419 27.277 -5.341 1.00 70.75 183 ASP A CA 1
ATOM 1527 C C . ASP A 1 183 ? 4.320 25.831 -4.806 1.00 70.75 183 ASP A C 1
ATOM 1529 O O . ASP A 1 183 ? 4.811 24.865 -5.400 1.00 70.75 183 ASP A O 1
ATOM 1533 N N . TYR A 1 184 ? 3.683 25.656 -3.645 1.00 74.06 184 TYR A N 1
ATOM 1534 C CA . TYR A 1 184 ? 3.566 24.353 -3.003 1.00 74.06 184 TYR A CA 1
ATOM 1535 C C . TYR A 1 184 ? 2.318 23.625 -3.494 1.00 74.06 184 TYR A C 1
ATOM 1537 O O . TYR A 1 184 ? 1.196 23.898 -3.056 1.00 74.06 184 TYR A O 1
ATOM 1545 N N . LEU A 1 185 ? 2.535 22.645 -4.370 1.00 74.75 185 LEU A N 1
ATOM 1546 C CA . LEU A 1 185 ? 1.509 21.698 -4.791 1.00 74.75 185 LEU A CA 1
ATOM 1547 C C . LEU A 1 185 ? 1.202 20.689 -3.677 1.00 74.75 185 LEU A C 1
ATOM 1549 O O . LEU A 1 185 ? 2.083 20.246 -2.930 1.00 74.75 185 LEU A O 1
ATOM 1553 N N . GLN A 1 186 ? -0.065 20.285 -3.594 1.00 79.00 186 GLN A N 1
ATOM 1554 C CA . GLN A 1 186 ? -0.510 19.287 -2.632 1.00 79.00 186 GLN A CA 1
ATOM 1555 C C . GLN A 1 186 ? 0.242 17.968 -2.857 1.00 79.00 186 GLN A C 1
ATOM 1557 O O . GLN A 1 186 ? 0.147 17.345 -3.910 1.00 79.00 186 GLN A O 1
ATOM 1562 N N . SER A 1 187 ? 0.996 17.538 -1.848 1.00 83.94 187 SER A N 1
ATOM 1563 C CA . SER A 1 187 ? 1.835 16.328 -1.897 1.00 83.94 187 SER A CA 1
ATOM 1564 C C . SER A 1 187 ? 1.473 15.303 -0.819 1.00 83.94 187 SER A C 1
ATOM 1566 O O . SER A 1 187 ? 2.142 14.279 -0.674 1.00 83.94 187 SER A O 1
ATOM 1568 N N . LYS A 1 188 ? 0.407 15.572 -0.057 1.00 89.56 188 LYS A N 1
ATOM 1569 C CA . LYS A 1 188 ? -0.056 14.752 1.062 1.00 89.56 188 LYS A CA 1
ATOM 1570 C C . LYS A 1 188 ? -1.517 15.011 1.404 1.00 89.56 188 LYS A C 1
ATOM 1572 O O . LYS A 1 188 ? -2.067 16.069 1.097 1.00 89.56 188 LYS A O 1
ATOM 1577 N N . PHE A 1 189 ? -2.120 14.052 2.093 1.00 90.75 189 PHE A N 1
ATOM 1578 C CA . PHE A 1 189 ? -3.414 14.205 2.750 1.00 90.75 189 PHE A CA 1
ATOM 1579 C C . PHE A 1 189 ? -3.329 13.687 4.187 1.00 90.75 189 PHE A C 1
ATOM 1581 O O . PHE A 1 189 ? -2.448 12.898 4.524 1.00 90.75 189 PHE A O 1
ATOM 1588 N N . ILE A 1 190 ? -4.236 14.140 5.047 1.00 92.25 190 ILE A N 1
ATOM 1589 C CA . ILE A 1 190 ? -4.333 13.682 6.433 1.00 92.25 190 ILE A CA 1
ATOM 1590 C C . ILE A 1 190 ? -5.495 12.703 6.537 1.00 92.25 190 ILE A C 1
ATOM 1592 O O . ILE A 1 190 ? -6.633 13.038 6.209 1.00 92.25 190 ILE A O 1
ATOM 1596 N N . LEU A 1 191 ? -5.219 11.502 7.029 1.00 92.19 191 LEU A N 1
ATOM 1597 C CA . LEU A 1 191 ? -6.244 10.560 7.443 1.00 92.19 191 LEU A CA 1
ATOM 1598 C C . LEU A 1 191 ? -6.582 10.829 8.913 1.00 92.19 191 LEU A C 1
ATOM 1600 O O . LEU A 1 191 ? -5.765 10.592 9.799 1.00 92.19 191 LEU A O 1
ATOM 1604 N N . GLN A 1 192 ? -7.778 11.355 9.165 1.00 92.75 192 GLN A N 1
ATOM 1605 C CA . GLN A 1 192 ? -8.244 11.700 10.501 1.00 92.75 192 GLN A CA 1
ATOM 1606 C C . GLN A 1 192 ? -9.213 10.648 11.040 1.00 92.75 192 GLN A C 1
ATOM 1608 O O . GLN A 1 192 ? -10.202 10.305 10.383 1.00 92.75 192 GLN A O 1
ATOM 1613 N N . VAL A 1 193 ? -8.959 10.211 12.273 1.00 90.44 193 VAL A N 1
ATOM 1614 C CA . VAL A 1 193 ? -9.768 9.235 13.007 1.00 90.44 193 VAL A CA 1
ATOM 1615 C C . VAL A 1 193 ? -9.842 9.644 14.472 1.00 90.44 193 VAL A C 1
ATOM 1617 O O . VAL A 1 193 ? -8.805 9.789 15.104 1.00 90.44 193 VAL A O 1
ATOM 1620 N N . ASN A 1 194 ? -11.047 9.852 15.011 1.00 85.06 194 ASN A N 1
ATOM 1621 C CA . ASN A 1 194 ? -11.270 10.188 16.430 1.00 85.06 194 ASN A CA 1
ATOM 1622 C C . ASN A 1 194 ? -10.365 11.315 16.974 1.00 85.06 194 ASN A C 1
ATOM 1624 O O . ASN A 1 194 ? -9.922 11.284 18.114 1.00 85.06 194 ASN A O 1
ATOM 1628 N N . GLY A 1 195 ? -10.060 12.319 16.143 1.00 83.69 195 GLY A N 1
ATOM 1629 C CA . GLY A 1 195 ? -9.166 13.425 16.509 1.00 83.69 195 GLY A CA 1
ATOM 1630 C C . GLY A 1 195 ? -7.675 13.162 16.262 1.00 83.69 195 GLY A C 1
ATOM 1631 O O . GLY A 1 195 ? -6.940 14.131 16.080 1.00 83.69 195 GLY A O 1
ATOM 1632 N N . CYS A 1 196 ? -7.249 11.903 16.141 1.00 90.25 196 CYS A N 1
ATOM 1633 C CA . CYS A 1 196 ? -5.897 11.516 15.736 1.00 90.25 196 CYS A CA 1
ATOM 1634 C C . CYS A 1 196 ? -5.699 11.732 14.232 1.00 90.25 196 CYS A C 1
ATOM 1636 O O . CYS A 1 196 ? -6.625 11.545 13.435 1.00 90.25 196 CYS A O 1
ATOM 1638 N N . ASN A 1 197 ? -4.484 12.104 13.832 1.00 92.88 197 ASN A N 1
ATOM 1639 C CA . ASN A 1 197 ? -4.156 12.428 12.447 1.00 92.88 197 ASN A CA 1
ATOM 1640 C C . ASN A 1 197 ? -2.967 11.592 11.974 1.00 92.88 197 ASN A C 1
ATOM 1642 O O . ASN A 1 197 ? -1.902 11.623 12.579 1.00 92.88 197 ASN A O 1
ATOM 1646 N N . LEU A 1 198 ? -3.132 10.908 10.847 1.00 93.62 198 LEU A N 1
ATOM 1647 C CA . LEU A 1 198 ? -2.055 10.239 10.132 1.00 93.62 198 LEU A CA 1
ATOM 1648 C C . LEU A 1 198 ? -1.738 11.030 8.865 1.00 93.62 198 LEU A C 1
ATOM 1650 O O . LEU A 1 198 ? -2.585 11.164 7.980 1.00 93.62 198 LEU A O 1
ATOM 1654 N N . GLU A 1 199 ? -0.519 11.546 8.759 1.00 92.44 199 GLU A N 1
ATOM 1655 C CA . GLU A 1 199 ? -0.056 12.182 7.529 1.00 92.44 199 GLU A CA 1
ATOM 1656 C C . GLU A 1 199 ? 0.299 11.118 6.483 1.00 92.44 199 GLU A C 1
ATOM 1658 O O . GLU A 1 199 ? 1.206 10.309 6.678 1.00 92.44 199 GLU A O 1
ATOM 1663 N N . VAL A 1 200 ? -0.409 11.125 5.353 1.00 92.38 200 VAL A N 1
ATOM 1664 C CA . VAL A 1 200 ? -0.217 10.160 4.270 1.00 92.38 200 VAL A CA 1
ATOM 1665 C C . VAL A 1 200 ? 0.442 10.855 3.079 1.00 92.38 200 VAL A C 1
ATOM 1667 O O . VAL A 1 200 ? -0.208 11.482 2.240 1.00 92.38 200 VAL A O 1
ATOM 1670 N N . GLN A 1 201 ? 1.768 10.740 3.029 1.00 91.38 201 GLN A N 1
ATOM 1671 C CA . GLN A 1 201 ? 2.593 11.077 1.866 1.00 91.38 201 GLN A CA 1
ATOM 1672 C C . GLN A 1 201 ? 2.720 9.867 0.927 1.00 91.38 201 GLN A C 1
ATOM 1674 O O . GLN A 1 201 ? 2.409 8.741 1.319 1.00 91.38 201 GLN A O 1
ATOM 1679 N N . LEU A 1 202 ? 3.242 10.070 -0.287 1.00 88.81 202 LEU A N 1
ATOM 1680 C CA . LEU A 1 202 ? 3.420 9.002 -1.280 1.00 88.81 202 LEU A CA 1
ATOM 1681 C C . LEU A 1 202 ? 4.122 7.737 -0.729 1.00 88.81 202 LEU A C 1
ATOM 1683 O O . LEU A 1 202 ? 3.599 6.650 -0.971 1.00 88.81 202 LEU A O 1
ATOM 1687 N N . PRO A 1 203 ? 5.229 7.813 0.044 1.00 88.38 203 PRO A N 1
ATOM 1688 C CA . PRO A 1 203 ? 5.856 6.609 0.601 1.00 88.38 203 PRO A CA 1
ATOM 1689 C C . PRO A 1 203 ? 4.955 5.854 1.586 1.00 88.38 203 PRO A C 1
ATOM 1691 O O . PRO A 1 203 ? 4.876 4.630 1.531 1.00 88.38 203 PRO A O 1
ATOM 1694 N N . VAL A 1 204 ? 4.231 6.576 2.450 1.00 90.81 204 VAL A N 1
ATOM 1695 C CA . VAL A 1 204 ? 3.280 5.991 3.415 1.00 90.81 204 VAL A CA 1
ATOM 1696 C C . VAL A 1 204 ? 2.121 5.323 2.677 1.00 90.81 204 VAL A C 1
ATOM 1698 O O . VAL A 1 204 ? 1.731 4.202 2.999 1.00 90.81 204 VAL A O 1
ATOM 1701 N N . PHE A 1 205 ? 1.594 5.994 1.653 1.00 91.94 205 PHE A N 1
ATOM 1702 C CA . PHE A 1 205 ? 0.529 5.477 0.805 1.00 91.94 205 PHE A CA 1
ATOM 1703 C C . PHE A 1 205 ? 0.949 4.193 0.083 1.00 91.94 205 PHE A C 1
ATOM 1705 O O . PHE A 1 205 ? 0.264 3.175 0.165 1.00 91.94 205 PHE A O 1
ATOM 1712 N N . GLU A 1 206 ? 2.101 4.227 -0.587 1.00 88.56 206 GLU A N 1
ATOM 1713 C CA . GLU A 1 206 ? 2.664 3.081 -1.297 1.00 88.56 206 GLU A CA 1
ATOM 1714 C C . GLU A 1 206 ? 2.871 1.893 -0.350 1.00 88.56 206 GLU A C 1
ATOM 1716 O O . GLU A 1 206 ? 2.476 0.770 -0.672 1.00 88.56 206 GLU A O 1
ATOM 1721 N N . TYR A 1 207 ? 3.437 2.149 0.834 1.00 88.88 207 TYR A N 1
ATOM 1722 C CA . TYR A 1 207 ? 3.660 1.139 1.863 1.00 88.88 207 TYR A CA 1
ATOM 1723 C C . TYR A 1 207 ? 2.360 0.443 2.270 1.00 88.88 207 TYR A C 1
ATOM 1725 O O . TYR A 1 207 ? 2.257 -0.785 2.203 1.00 88.88 207 TYR A O 1
ATOM 1733 N N . LEU A 1 208 ? 1.343 1.232 2.628 1.00 90.25 208 LEU A N 1
ATOM 1734 C CA . LEU A 1 208 ? 0.043 0.731 3.067 1.00 90.25 208 LEU A CA 1
ATOM 1735 C C . LEU A 1 208 ? -0.646 -0.099 1.983 1.00 90.25 208 LEU A C 1
ATOM 1737 O O . LEU A 1 208 ? -1.120 -1.200 2.267 1.00 90.25 208 LEU A O 1
ATOM 1741 N N . LEU A 1 209 ? -0.665 0.378 0.735 1.00 89.62 209 LEU A N 1
ATOM 1742 C CA . LEU A 1 209 ? -1.310 -0.342 -0.364 1.00 89.62 209 LEU A CA 1
ATOM 1743 C C . LEU A 1 209 ? -0.549 -1.613 -0.759 1.00 89.62 209 LEU A C 1
ATOM 1745 O O . LEU A 1 209 ? -1.173 -2.600 -1.157 1.00 89.62 209 LEU A O 1
ATOM 1749 N N . ARG A 1 210 ? 0.785 -1.634 -0.662 1.00 85.88 210 ARG A N 1
ATOM 1750 C CA . ARG A 1 210 ? 1.555 -2.867 -0.896 1.00 85.88 210 ARG A CA 1
ATOM 1751 C C . ARG A 1 210 ? 1.238 -3.902 0.162 1.00 85.88 210 ARG A C 1
ATOM 1753 O O . ARG A 1 210 ? 0.896 -5.026 -0.199 1.00 85.88 210 ARG A O 1
ATOM 1760 N N . ILE A 1 211 ? 1.254 -3.507 1.432 1.00 84.88 211 ILE A N 1
ATOM 1761 C CA . ILE A 1 211 ? 0.926 -4.407 2.536 1.00 84.88 211 ILE A CA 1
ATOM 1762 C C . ILE A 1 211 ? -0.506 -4.912 2.427 1.00 84.88 211 ILE A C 1
ATOM 1764 O O . ILE A 1 211 ? -0.716 -6.112 2.578 1.00 84.88 211 ILE A O 1
ATOM 1768 N N . ALA A 1 212 ? -1.477 -4.057 2.102 1.00 84.62 212 ALA A N 1
ATOM 1769 C CA . ALA A 1 212 ? -2.869 -4.460 1.889 1.00 84.62 212 ALA A CA 1
ATOM 1770 C C . ALA A 1 212 ? -3.005 -5.556 0.814 1.00 84.62 212 ALA A C 1
ATOM 1772 O O . ALA A 1 212 ? -3.777 -6.505 0.963 1.00 84.62 212 ALA A O 1
ATOM 1773 N N . ASN A 1 213 ? -2.185 -5.475 -0.236 1.00 80.94 213 ASN A N 1
ATOM 1774 C CA . ASN A 1 213 ? -2.175 -6.421 -1.349 1.00 80.94 213 ASN A CA 1
ATOM 1775 C C . ASN A 1 213 ? -1.178 -7.584 -1.182 1.00 80.94 213 ASN A C 1
ATOM 1777 O O . ASN A 1 213 ? -1.023 -8.383 -2.099 1.00 80.94 213 ASN A O 1
ATOM 1781 N N . GLY A 1 214 ? -0.531 -7.722 -0.016 1.00 70.75 214 GLY A N 1
ATOM 1782 C CA . GLY A 1 214 ? 0.403 -8.821 0.280 1.00 70.75 214 GLY A CA 1
ATOM 1783 C C . GLY A 1 214 ? 1.796 -8.668 -0.341 1.00 70.75 214 GLY A C 1
ATOM 1784 O O . GLY A 1 214 ? 2.565 -9.622 -0.357 1.00 70.75 214 GLY A O 1
ATOM 1785 N N . GLY A 1 215 ? 2.126 -7.483 -0.853 1.00 68.50 215 GLY A N 1
ATOM 1786 C CA . GLY A 1 215 ? 3.452 -7.165 -1.367 1.00 68.50 215 GLY A CA 1
ATOM 1787 C C . GLY A 1 215 ? 4.438 -6.787 -0.262 1.00 68.50 215 GLY A C 1
ATOM 1788 O O . GLY A 1 215 ? 4.057 -6.294 0.800 1.00 68.50 215 GLY A O 1
ATOM 1789 N N . LEU A 1 216 ? 5.726 -6.965 -0.550 1.00 65.62 216 LEU A N 1
ATOM 1790 C CA . LEU A 1 216 ? 6.822 -6.486 0.289 1.00 65.62 216 LEU A CA 1
ATOM 1791 C C . LEU A 1 216 ? 7.195 -5.050 -0.108 1.00 65.62 216 LEU A C 1
ATOM 1793 O O . LEU A 1 216 ? 7.198 -4.695 -1.291 1.00 65.62 216 LEU A O 1
ATOM 1797 N N . PHE A 1 217 ? 7.532 -4.222 0.879 1.00 65.56 217 PHE A N 1
ATOM 1798 C CA . PHE A 1 217 ? 8.126 -2.908 0.652 1.00 65.56 217 PHE A CA 1
ATOM 1799 C C . PHE A 1 217 ? 9.303 -2.724 1.598 1.00 65.56 217 PHE A C 1
ATOM 1801 O O . PHE A 1 217 ? 9.170 -2.876 2.812 1.00 65.56 217 PHE A O 1
ATOM 1808 N N . VAL A 1 218 ? 10.466 -2.452 1.016 1.00 62.22 218 VAL A N 1
ATOM 1809 C CA . VAL A 1 218 ? 11.738 -2.415 1.747 1.00 62.22 218 VAL A CA 1
ATOM 1810 C C . VAL A 1 218 ? 12.217 -0.976 1.943 1.00 62.22 218 VAL A C 1
ATOM 1812 O O . VAL A 1 218 ? 12.828 -0.653 2.957 1.00 62.22 218 VAL A O 1
ATOM 1815 N N . THR A 1 219 ? 11.894 -0.082 1.012 1.00 64.69 219 THR A N 1
ATOM 1816 C CA . THR A 1 219 ? 12.372 1.304 1.015 1.00 64.69 219 THR A CA 1
ATOM 1817 C C . THR A 1 219 ? 11.637 2.138 2.065 1.00 64.69 219 THR A C 1
ATOM 1819 O O . THR A 1 219 ? 10.417 2.126 2.100 1.00 64.69 219 THR A O 1
ATOM 1822 N N . LEU A 1 220 ? 12.355 2.866 2.931 1.00 64.94 220 LEU A N 1
ATOM 1823 C CA . LEU A 1 220 ? 11.778 3.744 3.974 1.00 64.94 220 LEU A CA 1
ATOM 1824 C C . LEU A 1 220 ? 10.792 3.055 4.940 1.00 64.94 220 LEU A C 1
ATOM 1826 O O . LEU A 1 220 ? 10.018 3.718 5.628 1.00 64.94 220 LEU A O 1
ATOM 1830 N N . LYS A 1 221 ? 10.833 1.719 5.021 1.00 80.88 221 LYS A N 1
ATOM 1831 C CA . LYS A 1 221 ? 9.941 0.925 5.871 1.00 80.88 221 LYS A CA 1
ATOM 1832 C C . LYS A 1 221 ? 9.960 1.406 7.323 1.00 80.88 221 LYS A C 1
ATOM 1834 O O . LYS A 1 221 ? 8.905 1.563 7.926 1.00 80.88 221 LYS A O 1
ATOM 1839 N N . GLN A 1 222 ? 11.153 1.638 7.867 1.00 83.62 222 GLN A N 1
ATOM 1840 C CA . GLN A 1 222 ? 11.333 1.986 9.274 1.00 83.62 222 GLN A CA 1
ATOM 1841 C C . GLN A 1 222 ? 10.647 3.311 9.630 1.00 83.62 222 GLN A C 1
ATOM 1843 O O . GLN A 1 222 ? 9.881 3.356 10.589 1.00 83.62 222 GLN A O 1
ATOM 1848 N N . ASP A 1 223 ? 10.853 4.356 8.828 1.00 83.25 223 ASP A N 1
ATOM 1849 C CA . ASP A 1 223 ? 10.259 5.675 9.071 1.00 83.25 223 ASP A CA 1
ATOM 1850 C C . ASP A 1 223 ? 8.729 5.627 8.973 1.00 83.25 223 ASP A C 1
ATOM 1852 O O . ASP A 1 223 ? 8.017 6.187 9.811 1.00 83.25 223 ASP A O 1
ATOM 1856 N N . VAL A 1 224 ? 8.209 4.891 7.984 1.00 88.81 224 VAL A N 1
ATOM 1857 C CA . VAL A 1 224 ? 6.766 4.709 7.803 1.00 88.81 224 VAL A CA 1
ATOM 1858 C C . VAL A 1 224 ? 6.157 3.913 8.963 1.00 88.81 224 VAL A C 1
ATOM 1860 O O . VAL A 1 224 ? 5.106 4.290 9.479 1.00 88.81 224 VAL A O 1
ATOM 1863 N N . GLU A 1 225 ? 6.806 2.839 9.418 1.00 89.44 225 GLU A N 1
ATOM 1864 C CA . GLU A 1 225 ? 6.332 2.055 10.563 1.00 89.44 225 GLU A CA 1
ATOM 1865 C C . GLU A 1 225 ? 6.355 2.856 11.866 1.00 89.44 225 GLU A C 1
ATOM 1867 O O . GLU A 1 225 ? 5.422 2.731 12.655 1.00 89.44 225 GLU A O 1
ATOM 1872 N N . ILE A 1 226 ? 7.363 3.704 12.099 1.00 90.00 226 ILE A N 1
ATOM 1873 C CA . ILE A 1 226 ? 7.400 4.597 13.270 1.00 90.00 226 ILE A CA 1
ATOM 1874 C C . ILE A 1 226 ? 6.199 5.548 13.255 1.00 90.00 226 ILE A C 1
ATOM 1876 O O . ILE A 1 226 ? 5.507 5.686 14.268 1.00 90.00 226 ILE A O 1
ATOM 1880 N N . LEU A 1 227 ? 5.918 6.165 12.106 1.00 92.62 227 LEU A N 1
ATOM 1881 C CA . LEU A 1 227 ? 4.794 7.084 11.942 1.00 92.62 227 LEU A CA 1
ATOM 1882 C C . LEU A 1 227 ? 3.447 6.372 12.165 1.00 92.62 227 LEU A C 1
ATOM 1884 O O . LEU A 1 227 ? 2.602 6.857 12.917 1.00 92.62 227 LEU A O 1
ATOM 1888 N N . ILE A 1 228 ? 3.266 5.181 11.588 1.00 93.12 228 ILE A N 1
ATOM 1889 C CA . ILE A 1 228 ? 2.032 4.395 11.733 1.00 93.12 228 ILE A 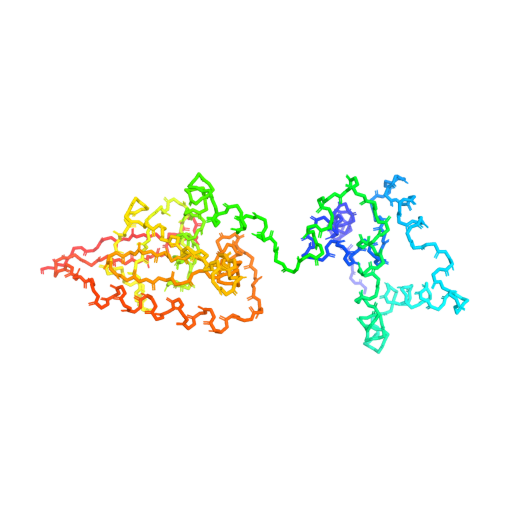CA 1
ATOM 1890 C C . ILE A 1 228 ? 1.868 3.861 13.164 1.00 93.12 228 ILE A C 1
ATOM 1892 O O . ILE A 1 228 ? 0.756 3.864 13.690 1.00 93.12 228 ILE A O 1
ATOM 1896 N N . ASN A 1 229 ? 2.948 3.433 13.821 1.00 92.38 229 ASN A N 1
ATOM 1897 C CA . ASN A 1 229 ? 2.898 2.972 15.210 1.00 92.38 229 ASN A CA 1
ATOM 1898 C C . ASN A 1 229 ? 2.620 4.121 16.183 1.00 92.38 229 ASN A C 1
ATOM 1900 O O . ASN A 1 229 ? 1.865 3.931 17.131 1.00 92.38 229 ASN A O 1
ATOM 1904 N N . THR A 1 230 ? 3.163 5.316 15.934 1.00 93.38 230 THR A N 1
ATOM 1905 C CA . THR A 1 230 ? 2.811 6.518 16.707 1.00 93.38 230 THR A CA 1
ATOM 1906 C C . THR A 1 230 ? 1.314 6.798 16.597 1.00 93.38 230 THR A C 1
ATOM 1908 O O . THR A 1 230 ? 0.638 6.917 17.615 1.00 93.38 230 THR A O 1
ATOM 1911 N N . PHE A 1 231 ? 0.770 6.776 15.376 1.00 94.62 231 PHE A N 1
ATOM 1912 C CA . PHE A 1 231 ? -0.667 6.930 15.144 1.00 94.62 231 PHE A CA 1
ATOM 1913 C C . PHE A 1 231 ? -1.503 5.838 15.835 1.00 94.62 231 PHE A C 1
ATOM 1915 O O . PHE A 1 231 ? -2.520 6.137 16.459 1.00 94.62 231 PHE A O 1
ATOM 1922 N N . LYS A 1 232 ? -1.058 4.574 15.794 1.00 94.12 232 LYS A N 1
ATOM 1923 C CA . LYS A 1 232 ? -1.690 3.463 16.525 1.00 94.12 232 LYS A CA 1
ATOM 1924 C C . LYS A 1 232 ? -1.737 3.727 18.029 1.00 94.12 232 LYS A C 1
ATOM 1926 O O . LYS A 1 232 ? -2.775 3.542 18.652 1.00 94.12 232 LYS A O 1
ATOM 1931 N N . ASN A 1 233 ? -0.620 4.161 18.604 1.00 92.38 233 ASN A N 1
ATOM 1932 C CA . ASN A 1 233 ? -0.503 4.414 20.036 1.00 92.38 233 ASN A CA 1
ATOM 1933 C C . ASN A 1 233 ? -1.373 5.599 20.475 1.00 92.38 233 ASN A C 1
ATOM 1935 O O . ASN A 1 233 ? -1.965 5.546 21.548 1.00 92.38 233 ASN A O 1
ATOM 1939 N N . GLU A 1 234 ? -1.505 6.637 19.645 1.00 92.38 234 GLU A N 1
ATOM 1940 C CA . GLU A 1 234 ? -2.452 7.731 19.891 1.00 92.38 234 GLU A CA 1
ATOM 1941 C C . GLU A 1 234 ? -3.906 7.246 19.887 1.00 92.38 234 GLU A C 1
ATOM 1943 O O . GLU A 1 234 ? -4.686 7.652 20.745 1.00 92.38 234 GLU A O 1
ATOM 1948 N N . LEU A 1 235 ? -4.273 6.351 18.963 1.00 92.06 235 LEU A N 1
ATOM 1949 C CA . LEU A 1 235 ? -5.606 5.743 18.946 1.00 92.06 235 LEU A CA 1
ATOM 1950 C C . LEU A 1 235 ? -5.864 4.890 20.194 1.00 92.06 235 LEU A C 1
ATOM 1952 O O . LEU A 1 235 ? -6.926 5.026 20.786 1.00 92.06 235 LEU A O 1
ATOM 1956 N N . ILE A 1 236 ? -4.893 4.071 20.622 1.00 90.31 236 ILE A N 1
ATOM 1957 C CA . ILE A 1 236 ? -4.990 3.267 21.857 1.00 90.31 236 ILE A CA 1
ATOM 1958 C C . ILE A 1 236 ? -5.122 4.170 23.089 1.00 90.31 236 ILE A C 1
ATOM 1960 O O . ILE A 1 236 ? -5.895 3.892 24.000 1.00 90.31 236 ILE A O 1
ATOM 1964 N N . LYS A 1 237 ? -4.373 5.274 23.134 1.00 89.00 237 LYS A N 1
ATOM 1965 C CA . LYS A 1 237 ? -4.440 6.225 24.249 1.00 89.00 237 LYS A CA 1
ATOM 1966 C C . LYS A 1 237 ? -5.814 6.893 24.362 1.00 89.00 237 LYS A C 1
ATOM 1968 O O . LYS A 1 237 ? -6.232 7.221 25.465 1.00 89.00 237 LYS A O 1
ATOM 1973 N N . ASN A 1 238 ? -6.481 7.112 23.231 1.00 85.44 238 ASN A N 1
ATOM 1974 C CA . ASN A 1 238 ? -7.779 7.782 23.154 1.00 85.44 238 ASN A CA 1
ATOM 1975 C C . ASN A 1 238 ? -8.965 6.801 23.100 1.00 85.44 238 ASN A C 1
ATOM 1977 O O . ASN A 1 238 ? -10.093 7.235 22.869 1.00 85.44 238 ASN A O 1
ATOM 1981 N N . SER A 1 239 ? -8.720 5.498 23.252 1.00 84.69 239 SER A N 1
ATOM 1982 C CA . SER A 1 239 ? -9.766 4.478 23.288 1.00 84.69 239 SER A CA 1
ATOM 1983 C C . SER A 1 239 ? -10.097 4.090 24.721 1.00 84.69 239 SER A C 1
ATOM 1985 O O . SER A 1 239 ? -9.192 3.761 25.490 1.00 84.69 239 SER A O 1
ATOM 1987 N N . ASP A 1 240 ? -11.387 4.041 25.028 1.00 75.19 240 ASP A N 1
ATOM 1988 C CA . ASP A 1 240 ? -11.897 3.454 26.260 1.00 75.19 240 ASP A CA 1
ATOM 1989 C C . ASP A 1 240 ? -12.122 1.956 26.032 1.00 75.19 240 ASP A C 1
ATOM 1991 O O . ASP A 1 240 ? -12.763 1.555 25.057 1.00 75.19 240 ASP A O 1
ATOM 1995 N N . VAL A 1 241 ? -11.549 1.126 26.901 1.00 75.12 241 VAL A N 1
ATOM 1996 C CA . VAL A 1 241 ? -11.731 -0.329 26.864 1.00 75.12 241 VAL A CA 1
ATOM 1997 C C . VAL A 1 241 ? -12.978 -0.679 27.668 1.00 75.12 241 VAL A C 1
ATOM 1999 O O . VAL A 1 241 ? -13.163 -0.151 28.762 1.00 75.12 241 VAL A O 1
ATOM 2002 N N . ASP A 1 242 ? -13.810 -1.573 27.140 1.00 74.19 242 ASP A N 1
ATOM 2003 C CA . ASP A 1 242 ? -14.943 -2.119 27.886 1.00 74.19 242 ASP A CA 1
ATOM 2004 C C . ASP A 1 242 ? -14.436 -3.005 29.037 1.00 74.19 242 ASP A C 1
ATOM 2006 O O . ASP A 1 242 ? -13.669 -3.945 28.821 1.00 74.19 242 ASP A O 1
ATOM 2010 N N . GLU A 1 243 ? -14.845 -2.696 30.268 1.00 75.69 243 GLU A N 1
ATOM 2011 C CA . GLU A 1 243 ? -14.441 -3.440 31.467 1.00 75.69 243 GLU A CA 1
ATOM 2012 C C . GLU A 1 243 ? -15.028 -4.861 31.505 1.00 75.69 243 GLU A C 1
ATOM 2014 O O . GLU A 1 243 ? -14.479 -5.729 32.183 1.00 75.69 243 GLU A O 1
ATOM 2019 N N . TYR A 1 244 ? -16.102 -5.117 30.752 1.00 78.25 244 TYR A N 1
ATOM 2020 C CA . TYR A 1 244 ? -16.857 -6.372 30.789 1.00 78.25 244 TYR A CA 1
ATOM 2021 C C . TYR A 1 244 ? -16.687 -7.228 29.530 1.00 78.25 244 TYR A C 1
ATOM 2023 O O . TYR A 1 244 ? -17.098 -8.389 29.515 1.00 78.25 244 TYR A O 1
ATOM 2031 N N . GLN A 1 245 ? -16.071 -6.689 28.474 1.00 83.19 245 GLN A N 1
ATOM 2032 C CA . GLN A 1 245 ? -15.870 -7.402 27.214 1.00 83.19 245 GLN A CA 1
ATOM 2033 C C . GLN A 1 245 ? -14.437 -7.275 26.710 1.00 83.19 245 GLN A C 1
ATOM 2035 O O . GLN A 1 245 ? -13.955 -6.201 26.352 1.00 83.19 245 GLN A O 1
ATOM 2040 N N . LEU A 1 246 ? -13.764 -8.417 26.589 1.00 85.38 246 LEU A N 1
ATOM 2041 C CA . LEU A 1 246 ? -12.450 -8.507 25.977 1.00 85.38 246 LEU A CA 1
ATOM 2042 C C . LEU A 1 246 ? -12.594 -8.898 24.505 1.00 85.38 246 LEU A C 1
ATOM 2044 O O . LEU A 1 246 ? -12.961 -10.024 24.182 1.00 85.38 246 LEU A O 1
ATOM 2048 N N . THR A 1 247 ? -12.244 -7.989 23.596 1.00 89.56 247 THR A N 1
ATOM 2049 C CA . THR A 1 247 ? -12.183 -8.300 22.160 1.00 89.56 247 THR A CA 1
ATOM 2050 C C . THR A 1 247 ? -10.736 -8.559 21.740 1.00 89.56 247 THR A C 1
ATOM 2052 O O . THR A 1 247 ? -9.857 -7.733 21.979 1.00 89.56 247 THR A O 1
ATOM 2055 N N . VAL A 1 248 ? -10.459 -9.694 21.099 1.00 92.00 248 VAL A N 1
ATOM 2056 C CA . VAL A 1 248 ? -9.114 -10.107 20.657 1.00 92.00 248 VAL A CA 1
ATOM 2057 C C . VAL A 1 248 ? -9.118 -10.563 19.203 1.00 92.00 248 VAL A C 1
ATOM 2059 O O . VAL A 1 248 ? -10.094 -11.122 18.718 1.00 92.00 248 VAL A O 1
ATOM 2062 N N . LEU A 1 249 ? -8.012 -10.358 18.493 1.00 91.62 249 LEU A N 1
ATOM 2063 C CA . LEU A 1 249 ? -7.770 -11.002 17.204 1.00 91.62 249 LEU A CA 1
ATOM 2064 C C . LEU A 1 249 ? -7.221 -12.411 17.435 1.00 91.62 249 LEU A C 1
ATOM 2066 O O . LEU A 1 249 ? -6.083 -12.566 17.885 1.00 91.62 249 LEU A O 1
ATOM 2070 N N . ALA A 1 250 ? -7.991 -13.431 17.059 1.00 90.38 250 ALA A N 1
ATOM 2071 C CA . ALA A 1 250 ? -7.557 -14.826 17.098 1.00 90.38 250 ALA A CA 1
ATOM 2072 C C . ALA A 1 250 ? -7.481 -15.422 15.689 1.00 90.38 250 ALA A C 1
ATOM 2074 O O . ALA A 1 250 ? -8.103 -14.920 14.754 1.00 90.38 250 ALA A O 1
ATOM 2075 N N . LEU A 1 251 ? -6.663 -16.465 15.535 1.00 90.38 251 LEU A N 1
ATOM 2076 C CA . LEU A 1 251 ? -6.522 -17.185 14.274 1.00 90.38 251 LEU A CA 1
ATOM 2077 C C . LEU A 1 251 ? -7.760 -18.054 14.046 1.00 90.38 251 LEU A C 1
ATOM 2079 O O . LEU A 1 251 ? -8.060 -18.918 14.869 1.00 90.38 251 LEU A O 1
ATOM 2083 N N . ASP A 1 252 ? -8.425 -17.854 12.916 1.00 89.44 252 ASP A N 1
ATOM 2084 C CA . ASP A 1 252 ? -9.426 -18.785 12.419 1.00 89.44 252 ASP A CA 1
ATOM 2085 C C . ASP A 1 252 ? -8.718 -19.960 11.725 1.00 89.44 252 ASP A C 1
ATOM 2087 O O . ASP A 1 252 ? -7.965 -19.777 10.763 1.00 89.44 252 ASP A O 1
ATOM 2091 N N . ASN A 1 253 ? -8.933 -21.171 12.240 1.00 87.38 253 ASN A N 1
ATOM 2092 C CA . ASN A 1 253 ? -8.274 -22.383 11.753 1.00 87.38 253 ASN A CA 1
ATOM 2093 C C . ASN A 1 253 ? -8.779 -22.817 10.371 1.00 87.38 253 ASN A C 1
ATOM 2095 O O . ASN A 1 253 ? -8.036 -23.486 9.654 1.00 87.38 253 ASN A O 1
ATOM 2099 N N . ASP A 1 254 ? -9.992 -22.421 9.982 1.00 86.44 254 ASP A N 1
ATOM 2100 C CA . ASP A 1 254 ? -10.573 -22.818 8.697 1.00 86.44 254 ASP A CA 1
ATOM 2101 C C . ASP A 1 254 ? -10.023 -21.964 7.548 1.00 86.44 254 ASP A C 1
ATOM 2103 O O . ASP A 1 254 ? -9.769 -22.453 6.445 1.00 86.44 254 ASP A O 1
ATOM 2107 N N . THR A 1 255 ? -9.809 -20.672 7.808 1.00 83.31 255 THR A N 1
ATOM 2108 C CA . THR A 1 255 ? -9.390 -19.693 6.794 1.00 83.31 255 THR A CA 1
ATOM 2109 C C . THR A 1 255 ? -7.915 -19.300 6.886 1.00 83.31 255 THR A C 1
ATOM 2111 O O . THR A 1 255 ? -7.374 -18.716 5.943 1.00 83.31 255 THR A O 1
ATOM 2114 N N . GLY A 1 256 ? -7.239 -19.609 7.998 1.00 85.38 256 GLY A N 1
ATOM 2115 C CA . GLY A 1 256 ? -5.835 -19.262 8.231 1.00 85.38 256 GLY A CA 1
ATOM 2116 C C . GLY A 1 256 ? -5.583 -17.756 8.387 1.00 85.38 256 GLY A C 1
ATOM 2117 O O . GLY A 1 256 ? -4.436 -17.310 8.282 1.00 85.38 256 GLY A O 1
ATOM 2118 N N . VAL A 1 257 ? -6.633 -16.961 8.617 1.00 87.69 257 VAL A N 1
ATOM 2119 C CA . VAL A 1 257 ? -6.556 -15.511 8.847 1.00 87.69 257 VAL A CA 1
ATOM 2120 C C . VAL A 1 257 ? -7.043 -15.148 10.246 1.00 87.69 257 VAL A C 1
ATOM 2122 O O . VAL A 1 257 ? -7.759 -15.902 10.893 1.00 87.69 257 VAL A O 1
ATOM 2125 N N . TYR A 1 258 ? -6.630 -13.984 10.739 1.00 89.31 258 TYR A N 1
ATOM 2126 C CA . TYR A 1 258 ? -7.050 -13.486 12.045 1.00 89.31 258 TYR A CA 1
ATOM 2127 C C . TYR A 1 258 ? -8.394 -12.759 11.948 1.00 89.31 258 TYR A C 1
ATOM 2129 O O . TYR A 1 258 ? -8.569 -11.895 11.078 1.00 89.31 258 TYR A O 1
ATOM 2137 N N . VAL A 1 259 ? -9.304 -13.078 12.868 1.00 91.06 259 VAL A N 1
ATOM 2138 C CA . VAL A 1 259 ? -10.650 -12.501 12.982 1.00 91.06 259 VAL A CA 1
ATOM 2139 C C . VAL A 1 259 ? -10.928 -12.030 14.418 1.00 91.06 259 VAL A C 1
ATOM 2141 O O . VAL A 1 259 ? -10.323 -12.556 15.360 1.00 91.06 259 VAL A O 1
ATOM 2144 N N . PRO A 1 260 ? -11.789 -11.013 14.617 1.00 90.50 260 PRO A N 1
ATOM 2145 C CA . PRO A 1 260 ? -12.185 -10.570 15.952 1.00 90.50 260 PRO A CA 1
ATOM 2146 C C . PRO A 1 260 ? -12.994 -11.641 16.695 1.00 90.50 260 PRO A C 1
ATOM 2148 O O . PRO A 1 260 ? -13.956 -12.185 16.160 1.00 90.50 260 PRO A O 1
ATOM 2151 N N . HIS A 1 261 ? -12.641 -11.890 17.951 1.00 90.19 261 HIS A N 1
ATOM 2152 C CA . HIS A 1 261 ? -13.375 -12.722 18.897 1.00 90.19 261 HIS A CA 1
ATOM 2153 C C . HIS A 1 261 ? -13.679 -11.920 20.158 1.00 90.19 261 HIS A C 1
ATOM 2155 O O . HIS A 1 261 ? -12.806 -11.226 20.676 1.00 90.19 261 HIS A O 1
ATOM 2161 N N . ILE A 1 262 ? -14.909 -12.038 20.648 1.00 88.38 262 ILE A N 1
ATOM 2162 C CA . ILE A 1 262 ? -15.368 -11.392 21.877 1.00 88.38 262 ILE A CA 1
ATOM 2163 C C . ILE A 1 262 ? -15.392 -12.447 22.981 1.00 88.38 262 ILE A C 1
ATOM 2165 O O . ILE A 1 262 ? -15.887 -13.557 22.775 1.00 88.38 262 ILE A O 1
ATOM 2169 N N . ILE A 1 263 ? -14.824 -12.100 24.128 1.00 87.94 263 ILE A N 1
ATOM 2170 C CA . ILE A 1 263 ? -14.793 -12.901 25.344 1.00 87.94 263 ILE A CA 1
ATOM 2171 C C . ILE A 1 263 ? -15.464 -12.063 26.429 1.00 87.94 263 ILE A C 1
ATOM 2173 O O . ILE A 1 263 ? -14.950 -11.007 26.798 1.00 87.94 263 ILE A O 1
ATOM 2177 N N . ASP A 1 264 ? -16.603 -12.531 26.930 1.00 86.00 264 ASP A N 1
ATOM 2178 C CA . ASP A 1 264 ? -17.270 -11.894 28.063 1.00 86.00 264 ASP A CA 1
ATOM 2179 C C . ASP A 1 264 ? -16.473 -12.173 29.345 1.00 86.00 264 ASP A C 1
ATOM 2181 O O . ASP A 1 264 ? -16.074 -13.313 29.615 1.00 86.00 264 ASP A O 1
ATOM 2185 N N . LEU A 1 265 ? -16.200 -11.117 30.109 1.00 76.94 265 LEU A N 1
ATOM 2186 C CA . LEU A 1 265 ? -15.500 -11.196 31.386 1.00 76.94 265 LEU A CA 1
ATOM 2187 C C . LEU A 1 265 ? -16.516 -11.350 32.537 1.00 76.94 265 LEU A C 1
ATOM 2189 O O . LEU A 1 265 ? -17.646 -10.875 32.414 1.00 76.94 265 LEU A O 1
ATOM 2193 N N . PRO A 1 266 ? -16.145 -12.061 33.619 1.00 70.00 266 PRO A N 1
ATOM 2194 C CA . PRO A 1 266 ? -17.025 -12.329 34.758 1.00 70.00 266 PRO A CA 1
ATOM 2195 C C . PRO A 1 266 ? -17.381 -11.087 35.583 1.00 70.00 266 PRO A C 1
ATOM 2197 O O . PRO A 1 266 ? -16.554 -10.149 35.647 1.00 70.00 266 PRO A O 1
#

pLDDT: mean 76.41, std 14.48, range [32.91, 94.62]

Sequence (266 aa):
MPDVSSGELGAIRHFRLFDPGNTSVSIVDDFILNGDMSGDEQVEQLHSQIFNNDLDMLFGFFKKHINLYRTHHREDEQKVLFKYMPRFRRKYFFEIGSQVNDTRELLIPYRYFYRFLKALNDKQAQYNIRKDLISGLNRIFSKKLVSKSETQLLVVNEHLMIHQAISHSSLKFKEIKGRDDIDYLQSKFILQVNGCNLEVQLPVFEYLLRIANGGLFVTLKQDVEILINTFKNELIKNSDVDEYQLTVLALDNDTGVYVPHIIDLP

Foldseek 3Di:
DDDPDVVVVVVVVVVLVPPVLVVDLPVVVCCLLPFDSNPPPVSNVLSCVLVPPVVPPPRCPSVVLSVCVVPPVDPVSVVVNVVCVVVSLVSCLVPSDPPCVVVNQSSDSFVCVVLQVCCLPDPVSVLVCLQLLLLLLCCLQQVFFADSVQSWNFLADPQQWGLDTHHSVQWDKAHDDADPVVRGDGQWIWTDHPNQTQIDGRVLSSNSNCSSVVHDDDPCPVVSSVSSVVSSVVVNVVGDHDPFKIWGFDQDPVPRHTDIDIDGDD